Protein AF-A0A496AL96-F1 (afdb_monomer_lite)

Sequence (190 aa):
MLNISRWTPKGGSYRTIQRFFNSDIPWGTLFWIFFRSHLLDPESEYFFAADETVKSKSGKNTYGLSRFFSSLYGKTIPGVSFLGVSLVSVKKQRAYPMFIEQIVPDDTSSESTTSAPKQQVCDNTELKRPRGRPKGSKNRNKDDVVLTGILKQLQTIVMSILQQIQDLIPIRYLVLDGYFGHNNALQMTK

Radius 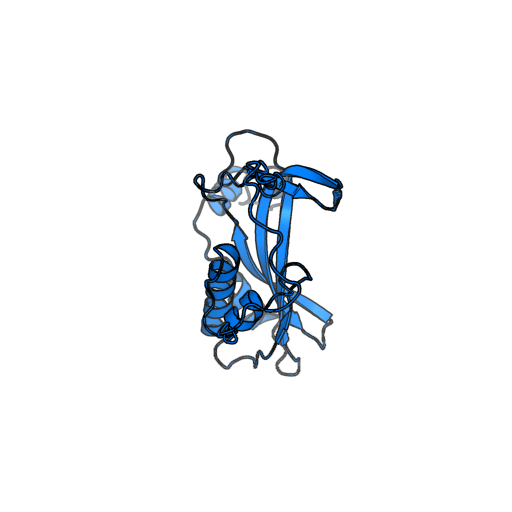of gyration: 22.37 Å; chains: 1; bounding box: 46×53×57 Å

Secondary structure (DSSP, 8-state):
-HHHHHHS-TT--HHHHHHHHTS---HHHHHHHHHHHHT--TTS-EEEEEEEEEEE--SS--TT-EEEEEGGGTEEEEEEEEEEEEEEETTTTEEEEEEEEEEPPPTT----SS-S------------PPSSSPTTPPPPPSS-----HHHHHHHHHHHHHHHHHGGGS-EEEEE--GGG-SHHHHHHT-

Structure (mmCIF, N/CA/C/O backbone):
data_AF-A0A496AL96-F1
#
_entry.id   AF-A0A496AL96-F1
#
loop_
_atom_site.group_PDB
_atom_site.id
_atom_site.type_symbol
_atom_site.label_atom_id
_atom_site.label_alt_id
_atom_site.label_comp_id
_atom_site.label_asym_id
_atom_site.label_entity_id
_atom_site.label_seq_id
_atom_site.pdbx_PDB_ins_code
_atom_site.Cartn_x
_atom_site.Cartn_y
_atom_site.Cartn_z
_atom_site.occupancy
_atom_site.B_iso_or_equiv
_atom_site.auth_seq_id
_atom_site.auth_comp_id
_atom_site.auth_asym_id
_atom_site.auth_atom_id
_atom_site.pdbx_PDB_model_num
ATOM 1 N N . MET A 1 1 ? -8.404 23.009 0.020 1.00 79.44 1 MET A N 1
ATOM 2 C CA . MET A 1 1 ? -9.060 22.556 1.273 1.00 79.44 1 MET A CA 1
ATOM 3 C C . MET A 1 1 ? -10.296 23.380 1.666 1.00 79.44 1 MET A C 1
ATOM 5 O O . MET A 1 1 ? -10.905 23.075 2.682 1.00 79.44 1 MET A O 1
ATOM 9 N N . LEU A 1 2 ? -10.728 24.364 0.856 1.00 85.62 2 LEU A N 1
ATOM 10 C CA . LEU A 1 2 ? -11.852 25.252 1.194 1.00 85.62 2 LEU A CA 1
ATOM 11 C C . LEU A 1 2 ? -13.185 24.511 1.297 1.00 85.62 2 LEU A C 1
ATOM 13 O O . LEU A 1 2 ? -13.993 24.815 2.168 1.00 85.62 2 LEU A O 1
ATOM 17 N N . ASN A 1 3 ? -13.380 23.498 0.451 1.00 88.50 3 ASN A N 1
ATOM 18 C CA . ASN A 1 3 ? -14.560 22.647 0.529 1.00 88.50 3 ASN A CA 1
ATOM 19 C C . ASN A 1 3 ? -14.642 21.949 1.888 1.00 88.50 3 ASN A C 1
ATOM 21 O O . ASN A 1 3 ? -15.678 22.049 2.523 1.00 88.50 3 ASN A O 1
ATOM 25 N N . ILE A 1 4 ? -13.549 21.353 2.381 1.00 91.31 4 ILE A N 1
ATOM 26 C CA . ILE A 1 4 ? -13.534 20.712 3.705 1.00 91.31 4 ILE A CA 1
ATOM 27 C C . ILE A 1 4 ? -13.923 21.737 4.776 1.00 91.31 4 ILE A C 1
ATOM 29 O O . ILE A 1 4 ? -14.880 21.506 5.497 1.00 91.31 4 ILE A O 1
ATOM 33 N N . SER A 1 5 ? -13.288 22.917 4.801 1.00 90.88 5 SER A N 1
ATOM 34 C CA . SER A 1 5 ? -13.577 23.937 5.824 1.00 90.88 5 SER A CA 1
ATOM 35 C C . SER A 1 5 ? -15.007 24.469 5.818 1.00 90.88 5 SER A C 1
ATOM 37 O O . SER A 1 5 ? -15.479 24.927 6.850 1.00 90.88 5 SER A O 1
ATOM 39 N N . ARG A 1 6 ? -15.699 24.436 4.672 1.00 92.69 6 ARG A N 1
ATOM 40 C CA . ARG A 1 6 ? -17.104 24.864 4.572 1.00 92.69 6 ARG A CA 1
ATOM 41 C C . ARG A 1 6 ? -18.061 23.884 5.247 1.00 92.69 6 ARG A C 1
ATOM 43 O O . ARG A 1 6 ? -19.112 24.307 5.709 1.00 92.69 6 ARG A O 1
ATOM 50 N N . TRP A 1 7 ? -17.696 22.606 5.289 1.00 92.88 7 TRP A N 1
ATOM 51 C CA . TRP A 1 7 ? -18.506 21.539 5.877 1.00 92.88 7 TRP A CA 1
ATOM 52 C C . TRP A 1 7 ? -18.106 21.206 7.318 1.00 92.88 7 TRP A C 1
ATOM 54 O O . TRP A 1 7 ? -18.726 20.346 7.939 1.00 92.88 7 TRP A O 1
ATOM 64 N N . THR A 1 8 ? -17.089 21.873 7.870 1.00 91.25 8 THR A N 1
ATOM 65 C CA . THR A 1 8 ? -16.641 21.631 9.243 1.00 91.25 8 THR A CA 1
ATOM 66 C C . THR A 1 8 ? -17.324 22.596 10.222 1.00 91.25 8 THR A C 1
ATOM 68 O O . THR A 1 8 ? -17.390 23.796 9.945 1.00 91.25 8 THR A O 1
ATOM 71 N N . PRO A 1 9 ? -17.797 22.124 11.392 1.00 90.19 9 PRO A N 1
ATOM 72 C CA . PRO A 1 9 ? -18.328 22.993 12.443 1.00 90.19 9 PRO A CA 1
ATOM 73 C C . PRO A 1 9 ? -17.248 23.909 13.054 1.00 90.19 9 PRO A C 1
ATOM 75 O O . PRO A 1 9 ? -16.073 23.894 12.665 1.00 90.19 9 PRO A O 1
ATOM 78 N N . LYS A 1 10 ? -17.650 24.732 14.035 1.00 91.31 10 LYS A N 1
ATOM 79 C CA . LYS A 1 10 ? -16.774 25.690 14.733 1.00 91.31 10 LYS A CA 1
ATOM 80 C C . LYS A 1 10 ? -15.448 25.031 15.147 1.00 91.31 10 LYS A C 1
ATOM 82 O O . LYS A 1 10 ? -15.440 24.010 15.821 1.00 91.31 10 LYS A O 1
ATOM 87 N N . GLY A 1 11 ? -14.332 25.640 14.736 1.00 87.69 11 GLY A N 1
ATOM 88 C CA . GLY A 1 11 ? -12.968 25.124 14.936 1.00 87.69 11 GLY A CA 1
ATOM 89 C C . GLY A 1 11 ? -12.292 24.639 13.646 1.00 87.69 11 GLY A C 1
ATOM 90 O O . GLY A 1 11 ? -11.072 24.743 13.513 1.00 87.69 11 GLY A O 1
ATOM 91 N N . GLY A 1 12 ? -13.067 24.228 12.640 1.00 91.69 12 GLY A N 1
ATOM 92 C CA . GLY A 1 12 ? -12.574 23.740 11.349 1.00 91.69 12 GLY A CA 1
ATOM 93 C C . GLY A 1 12 ? -12.286 24.814 10.301 1.00 91.69 12 GLY A C 1
ATOM 94 O O . GLY A 1 12 ? -12.679 24.667 9.146 1.00 91.69 12 GLY A O 1
ATOM 95 N N . SER A 1 13 ? -11.619 25.907 10.682 1.00 93.12 13 SER A N 1
ATOM 96 C CA . SER A 1 13 ? -11.268 26.962 9.723 1.00 93.12 13 SER A CA 1
ATOM 97 C C . SER A 1 13 ? -10.371 26.428 8.594 1.00 93.12 13 SER A C 1
ATOM 99 O O . SER A 1 13 ? -9.657 25.436 8.765 1.00 93.12 13 SER A O 1
ATOM 101 N N . TYR A 1 14 ? -10.333 27.130 7.456 1.00 94.12 14 TYR A N 1
ATOM 102 C CA . TYR A 1 14 ? -9.436 26.793 6.342 1.00 94.12 14 TYR A CA 1
ATOM 103 C C . TYR A 1 14 ? -7.982 26.606 6.796 1.00 94.12 14 TYR A C 1
ATOM 105 O O . TYR A 1 14 ? -7.328 25.627 6.436 1.00 94.12 14 TYR A O 1
ATOM 113 N N . ARG A 1 15 ? -7.492 27.519 7.644 1.00 93.38 15 ARG A N 1
ATOM 114 C CA . ARG A 1 15 ? -6.123 27.478 8.161 1.00 93.38 15 ARG A CA 1
ATOM 115 C C . ARG A 1 15 ? -5.911 26.342 9.162 1.00 93.38 15 ARG A C 1
ATOM 117 O O . ARG A 1 15 ? -4.820 25.782 9.185 1.00 93.38 15 ARG A O 1
ATOM 124 N N . THR A 1 16 ? -6.929 25.968 9.939 1.00 93.62 16 THR A N 1
ATOM 125 C CA . THR A 1 16 ? -6.866 24.792 10.824 1.00 93.62 16 THR A CA 1
ATOM 126 C C . THR A 1 16 ? -6.656 23.521 10.006 1.00 93.62 16 THR A C 1
ATOM 128 O O . THR A 1 16 ? -5.729 22.765 10.273 1.00 93.62 16 THR A O 1
ATOM 131 N N . ILE A 1 17 ? -7.467 23.322 8.965 1.00 92.88 17 ILE A N 1
ATOM 132 C CA . ILE A 1 17 ? -7.377 22.138 8.101 1.00 92.88 17 ILE A CA 1
ATOM 133 C C . ILE A 1 17 ? -6.046 22.109 7.350 1.00 92.88 17 ILE A C 1
ATOM 135 O O . ILE A 1 17 ? -5.414 21.063 7.261 1.00 92.88 17 ILE A O 1
ATOM 139 N N . GLN A 1 18 ? -5.581 23.259 6.859 1.00 92.25 18 GLN A N 1
ATOM 140 C CA . GLN A 1 18 ? -4.274 23.345 6.215 1.00 92.25 18 GLN A CA 1
ATOM 141 C C . GLN A 1 18 ? -3.134 22.966 7.169 1.00 92.25 18 GLN A C 1
ATOM 143 O O . GLN A 1 18 ? -2.230 22.247 6.766 1.00 92.25 18 GLN A O 1
ATOM 148 N N . ARG A 1 19 ? -3.174 23.416 8.431 1.00 92.94 19 ARG A N 1
ATOM 149 C CA . ARG A 1 19 ? -2.177 23.027 9.442 1.00 92.94 19 ARG A CA 1
ATOM 150 C C . ARG A 1 19 ? -2.222 21.533 9.739 1.00 92.94 19 ARG A C 1
ATOM 152 O O . ARG A 1 19 ? -1.168 20.923 9.805 1.00 92.94 19 ARG A O 1
ATOM 159 N N . PHE A 1 20 ? -3.420 20.961 9.860 1.00 91.44 20 PHE A N 1
ATOM 160 C CA . PHE A 1 20 ? -3.603 19.527 10.078 1.00 91.44 20 PHE A CA 1
ATOM 161 C C . PHE A 1 20 ? -2.963 18.693 8.959 1.00 91.44 20 PHE A C 1
ATOM 163 O O . PHE A 1 20 ? -2.170 17.802 9.228 1.00 91.44 20 PHE A O 1
ATOM 170 N N . PHE A 1 21 ? -3.219 19.020 7.692 1.00 88.94 21 PHE A N 1
ATOM 171 C CA . PHE A 1 21 ? -2.617 18.280 6.575 1.00 88.94 21 PHE A CA 1
ATOM 172 C C . PHE A 1 21 ? -1.140 18.609 6.314 1.00 88.94 21 PHE A C 1
ATOM 174 O O . PHE A 1 21 ? -0.497 17.894 5.556 1.00 88.94 21 PHE A O 1
ATOM 181 N N . ASN A 1 22 ? -0.611 19.672 6.923 1.00 90.50 22 ASN A N 1
ATOM 182 C CA . ASN A 1 22 ? 0.815 19.993 6.892 1.00 90.50 22 ASN A CA 1
ATOM 183 C C . ASN A 1 22 ? 1.595 19.369 8.060 1.00 90.50 22 ASN A C 1
ATOM 185 O O . ASN A 1 22 ? 2.811 19.527 8.102 1.00 90.50 22 ASN A O 1
ATOM 189 N N . SER A 1 23 ? 0.923 18.734 9.025 1.00 92.56 23 SER A N 1
ATOM 190 C CA . SER A 1 23 ? 1.597 17.987 10.088 1.00 92.56 23 SER A CA 1
ATOM 191 C C . SER A 1 23 ? 1.869 16.549 9.666 1.00 92.56 23 SER A C 1
ATOM 193 O O . SER A 1 23 ? 1.097 15.971 8.898 1.00 92.56 23 SER A O 1
ATOM 195 N N . ASP A 1 24 ? 2.928 15.966 10.220 1.00 91.06 24 ASP A N 1
ATOM 196 C CA . ASP A 1 24 ? 3.247 14.557 10.025 1.00 91.06 24 ASP A CA 1
ATOM 197 C C . ASP A 1 24 ? 2.217 13.695 10.757 1.00 91.06 24 ASP A C 1
ATOM 199 O O . ASP A 1 24 ? 2.171 13.636 11.987 1.00 91.06 24 ASP A O 1
ATOM 203 N N . ILE A 1 25 ? 1.351 13.045 9.982 1.00 90.38 25 ILE A N 1
ATOM 204 C CA . ILE A 1 25 ? 0.324 12.145 10.499 1.00 90.38 25 ILE A CA 1
ATOM 205 C C . ILE A 1 25 ? 0.763 10.710 10.193 1.00 90.38 25 ILE A C 1
ATOM 207 O O . ILE A 1 25 ? 0.927 10.370 9.018 1.00 90.38 25 ILE A O 1
ATOM 211 N N . PRO A 1 26 ? 0.913 9.837 11.208 1.00 90.62 26 PRO A N 1
ATOM 212 C CA . PRO A 1 26 ? 1.233 8.430 11.000 1.00 90.62 26 PRO A CA 1
ATOM 213 C C . PRO A 1 26 ? -0.016 7.682 10.508 1.00 90.62 26 PRO A C 1
ATOM 215 O O . PRO A 1 26 ? -0.674 6.963 11.263 1.00 90.62 26 PRO A O 1
ATOM 218 N N . TRP A 1 27 ? -0.376 7.887 9.238 1.00 89.56 27 TRP A N 1
ATOM 219 C CA . TRP A 1 27 ? -1.622 7.389 8.647 1.00 89.56 27 TRP A CA 1
ATOM 220 C C . TRP A 1 27 ? -1.791 5.876 8.792 1.00 89.56 27 TRP A C 1
ATOM 222 O O . TRP A 1 27 ? -2.881 5.439 9.148 1.00 89.56 27 TRP A O 1
ATOM 232 N N . GLY A 1 28 ? -0.725 5.089 8.609 1.00 89.69 28 GLY A N 1
ATOM 233 C CA . GLY A 1 28 ? -0.780 3.633 8.796 1.00 89.69 28 GLY A CA 1
ATOM 234 C C . GLY A 1 28 ? -1.150 3.225 10.227 1.00 89.69 28 GLY A C 1
ATOM 235 O O . GLY A 1 28 ? -2.004 2.364 10.445 1.00 89.69 28 GLY A O 1
ATOM 236 N N . THR A 1 29 ? -0.596 3.916 11.226 1.00 92.06 29 THR A N 1
ATOM 237 C CA . THR A 1 29 ? -0.959 3.728 12.639 1.00 92.06 29 THR A CA 1
ATOM 238 C C . THR A 1 29 ? -2.411 4.094 12.901 1.00 92.06 29 THR A C 1
ATOM 240 O O . THR A 1 29 ? -3.140 3.333 13.535 1.00 92.06 29 THR A O 1
ATOM 243 N N . LEU A 1 30 ? -2.850 5.238 12.377 1.00 93.81 30 LEU A N 1
ATOM 244 C CA . LEU A 1 30 ? -4.219 5.714 12.539 1.00 93.81 30 LEU A CA 1
ATOM 245 C C . LEU A 1 30 ? -5.233 4.746 11.913 1.00 93.81 30 LEU A C 1
ATOM 247 O O . LEU A 1 30 ? -6.206 4.377 12.573 1.00 93.81 30 LEU A O 1
ATOM 251 N N . PHE A 1 31 ? -4.997 4.301 10.674 1.00 94.50 31 PHE A N 1
ATOM 252 C CA . PHE A 1 31 ? -5.877 3.360 9.981 1.00 94.50 31 PHE A CA 1
ATOM 253 C C . PHE A 1 31 ? -5.978 2.027 10.713 1.00 94.50 31 PHE A C 1
ATOM 255 O O . PHE A 1 31 ? -7.085 1.528 10.917 1.00 94.50 31 PHE A O 1
ATOM 262 N N . TRP A 1 32 ? -4.854 1.488 11.186 1.00 94.19 32 TRP A N 1
ATOM 263 C CA . TRP A 1 32 ? -4.862 0.254 11.964 1.00 94.19 32 TRP A CA 1
ATOM 264 C C . TRP A 1 32 ? -5.610 0.382 13.284 1.00 94.19 32 TRP A C 1
ATOM 266 O O . TRP A 1 32 ? -6.431 -0.477 13.591 1.00 94.19 32 TRP A O 1
ATOM 276 N N . ILE A 1 33 ? -5.347 1.433 14.070 1.00 94.75 33 ILE A N 1
ATOM 277 C CA . ILE A 1 33 ? -6.018 1.625 15.362 1.00 94.75 33 ILE A CA 1
ATOM 278 C C . ILE A 1 33 ? -7.527 1.716 15.145 1.00 94.75 33 ILE A C 1
ATOM 280 O O . ILE A 1 33 ? -8.289 1.062 15.859 1.00 94.75 33 ILE A O 1
ATOM 284 N N . PHE A 1 34 ? -7.962 2.475 14.138 1.00 95.81 34 PHE A N 1
ATOM 285 C CA . PHE A 1 34 ? -9.374 2.575 13.789 1.00 95.81 34 PHE A CA 1
ATOM 286 C C . PHE A 1 34 ? -9.961 1.221 13.369 1.00 95.81 34 PHE A C 1
ATOM 288 O O . PHE A 1 34 ? -11.007 0.812 13.878 1.00 95.81 34 PHE A O 1
ATOM 295 N N . PHE A 1 35 ? -9.270 0.496 12.486 1.00 95.81 35 PHE A N 1
ATOM 296 C CA . PHE A 1 35 ? -9.699 -0.820 12.025 1.00 95.81 35 PHE A CA 1
ATOM 297 C C . PHE A 1 35 ? -9.815 -1.820 13.181 1.00 95.81 35 PHE A C 1
ATOM 299 O O . PHE A 1 35 ? -10.869 -2.426 13.370 1.00 95.81 35 PHE A O 1
ATOM 306 N N . ARG A 1 36 ? -8.768 -1.939 14.001 1.00 94.94 36 ARG A N 1
ATOM 307 C CA . ARG A 1 36 ? -8.725 -2.831 15.162 1.00 94.94 36 ARG A CA 1
ATOM 308 C C . ARG A 1 36 ? -9.837 -2.518 16.162 1.00 94.94 36 ARG A C 1
ATOM 310 O O . ARG A 1 36 ? -10.429 -3.441 16.707 1.00 94.94 36 ARG A O 1
ATOM 317 N N . SER A 1 37 ? -10.110 -1.237 16.405 1.00 95.62 37 SER A N 1
ATOM 318 C CA . SER A 1 37 ? -11.053 -0.813 17.447 1.00 95.62 37 SER A CA 1
ATOM 319 C C . SER A 1 37 ? -12.518 -0.947 17.029 1.00 95.62 37 SER A C 1
ATOM 321 O O . SER A 1 37 ? -13.379 -1.127 17.886 1.00 95.62 37 SER A O 1
ATOM 323 N N . HIS A 1 38 ? -12.821 -0.831 15.731 1.00 95.94 38 HIS A N 1
ATOM 324 C CA . HIS A 1 38 ? -14.207 -0.674 15.269 1.00 95.94 38 HIS A CA 1
ATOM 325 C C . HIS A 1 38 ? -14.637 -1.625 14.150 1.00 95.94 38 HIS A C 1
ATOM 327 O O . HIS A 1 38 ? -15.835 -1.783 13.921 1.00 95.94 38 HIS A O 1
ATOM 333 N N . LEU A 1 39 ? -13.701 -2.220 13.409 1.00 95.88 39 LEU A N 1
ATOM 334 C CA . LEU A 1 39 ? -14.005 -2.922 12.156 1.00 95.88 39 LEU A CA 1
ATOM 335 C C . LEU A 1 39 ? -13.577 -4.390 12.148 1.00 95.88 39 LEU A C 1
ATOM 337 O O . LEU A 1 39 ? -14.167 -5.174 11.390 1.00 95.88 39 LEU A O 1
ATOM 341 N N . LEU A 1 40 ? -12.599 -4.746 12.985 1.00 95.12 40 LEU A N 1
ATOM 342 C CA . LEU A 1 40 ? -12.113 -6.107 13.167 1.00 95.12 40 LEU A CA 1
ATOM 343 C C . LEU A 1 40 ? -13.262 -7.058 13.526 1.00 95.12 40 LEU A C 1
ATOM 345 O O . LEU A 1 40 ? -14.046 -6.806 14.437 1.00 95.12 40 LEU A O 1
ATOM 349 N N . ASP A 1 41 ? -13.356 -8.149 12.776 1.00 94.56 41 ASP A N 1
ATOM 350 C CA . ASP A 1 41 ? -14.266 -9.267 12.994 1.00 94.56 41 ASP A CA 1
ATOM 351 C C . ASP A 1 41 ? -13.410 -10.537 13.088 1.00 94.56 41 ASP A C 1
ATOM 353 O O . ASP A 1 41 ? -12.907 -10.979 12.055 1.00 94.56 41 ASP A O 1
ATOM 357 N N . PRO A 1 42 ? -13.212 -11.105 14.292 1.00 90.75 42 PRO A N 1
ATOM 358 C CA . PRO A 1 42 ? -12.375 -12.292 14.489 1.00 90.75 42 PRO A CA 1
ATOM 359 C C . PRO A 1 42 ? -12.818 -13.511 13.670 1.00 90.75 42 PRO A C 1
ATOM 361 O O . PRO A 1 42 ? -11.998 -14.359 13.343 1.00 90.75 42 PRO A O 1
ATOM 364 N N . GLU A 1 43 ? -14.099 -13.574 13.299 1.00 92.00 43 GLU A N 1
ATOM 365 C CA . GLU A 1 43 ? -14.678 -14.667 12.509 1.00 92.00 43 GLU A CA 1
ATOM 366 C C . GLU A 1 43 ? -14.489 -14.470 10.995 1.00 92.00 43 GLU A C 1
ATOM 368 O O . GLU A 1 43 ? -14.940 -15.286 10.192 1.00 92.00 43 GLU A O 1
ATOM 373 N N . SER A 1 44 ? -13.911 -13.344 10.568 1.00 94.19 44 SER A N 1
ATOM 374 C CA . SER A 1 44 ? -13.624 -13.090 9.160 1.00 94.19 44 SER A CA 1
ATOM 375 C C . SER A 1 44 ? -12.212 -13.531 8.812 1.00 94.19 44 SER A C 1
ATOM 377 O O . SER A 1 44 ? -11.245 -13.192 9.486 1.00 94.19 44 SER A O 1
ATOM 379 N N . GLU A 1 45 ? -12.079 -14.158 7.650 1.00 95.38 45 GLU A N 1
ATOM 380 C CA . GLU A 1 45 ? -10.787 -14.280 6.987 1.00 95.38 45 GLU A CA 1
ATOM 381 C C . GLU A 1 45 ? -10.394 -12.949 6.347 1.00 95.38 45 GLU A C 1
ATOM 383 O O . GLU A 1 45 ? -11.252 -12.199 5.850 1.00 95.38 45 GLU A O 1
ATOM 388 N N . TYR A 1 46 ? -9.092 -12.672 6.357 1.00 96.69 46 TYR A N 1
ATOM 389 C CA . TYR A 1 46 ? -8.523 -11.466 5.782 1.00 96.69 46 TYR A CA 1
ATOM 390 C C . TYR A 1 46 ? -7.327 -11.775 4.885 1.00 96.69 46 TYR A C 1
ATOM 392 O O . TYR A 1 46 ? -6.546 -12.693 5.134 1.00 96.69 46 TYR A O 1
ATOM 400 N N . PHE A 1 47 ? -7.165 -10.958 3.852 1.00 96.69 47 PHE A N 1
ATOM 401 C CA . PHE A 1 47 ? -6.002 -10.970 2.974 1.00 96.69 47 PHE A CA 1
ATOM 402 C C . PHE A 1 47 ? -5.605 -9.544 2.601 1.00 96.69 47 PHE A C 1
ATOM 404 O O . PHE A 1 47 ? -6.413 -8.619 2.715 1.00 96.69 47 PHE A O 1
ATOM 411 N N . PHE A 1 48 ? -4.366 -9.353 2.155 1.00 97.06 48 PHE A N 1
ATOM 412 C CA . PHE A 1 48 ? -3.945 -8.068 1.612 1.00 97.06 48 PHE A CA 1
ATOM 413 C C . PHE A 1 48 ? -4.261 -7.975 0.128 1.00 97.06 48 PHE A C 1
ATOM 415 O O . PHE A 1 48 ? -4.051 -8.925 -0.619 1.00 97.06 48 PHE A O 1
ATOM 422 N N . ALA A 1 49 ? -4.701 -6.801 -0.299 1.00 97.12 49 ALA A N 1
ATOM 423 C CA . ALA A 1 49 ? -4.751 -6.408 -1.694 1.00 97.12 49 ALA A CA 1
ATOM 424 C C . ALA A 1 49 ? -3.911 -5.144 -1.863 1.00 97.12 49 ALA A C 1
ATOM 426 O O . ALA A 1 49 ? -4.073 -4.199 -1.085 1.00 97.12 49 ALA A O 1
ATOM 427 N N . ALA A 1 50 ? -3.030 -5.123 -2.859 1.00 95.62 50 ALA A N 1
ATOM 428 C CA . ALA A 1 50 ? -2.286 -3.923 -3.207 1.00 95.62 50 ALA A CA 1
ATOM 429 C C . ALA A 1 50 ? -2.450 -3.577 -4.683 1.00 95.62 50 ALA A C 1
ATOM 431 O O . ALA A 1 50 ? -2.536 -4.465 -5.531 1.00 95.62 50 ALA A O 1
ATOM 432 N N . ASP A 1 51 ? -2.508 -2.278 -4.958 1.00 93.25 51 ASP A N 1
ATOM 433 C CA . ASP A 1 51 ? -2.682 -1.736 -6.301 1.00 93.25 51 ASP A CA 1
ATOM 434 C C . ASP A 1 51 ? -1.980 -0.379 -6.430 1.00 93.25 51 ASP A C 1
ATOM 436 O O . ASP A 1 51 ? -1.846 0.374 -5.454 1.00 93.25 51 ASP A O 1
ATOM 440 N N . GLU A 1 52 ? -1.542 -0.070 -7.646 1.00 91.25 52 GLU A N 1
ATOM 441 C CA . GLU A 1 52 ? -0.976 1.223 -8.009 1.00 91.25 52 GLU A CA 1
ATOM 442 C C . GLU A 1 52 ? -2.062 2.104 -8.633 1.00 91.25 52 GLU A C 1
ATOM 444 O O . GLU A 1 52 ? -2.747 1.729 -9.583 1.00 91.25 52 GLU A O 1
ATOM 449 N N . THR A 1 53 ? -2.192 3.337 -8.146 1.00 90.38 53 THR A N 1
ATOM 450 C CA . THR A 1 53 ? -3.137 4.300 -8.711 1.00 90.38 53 THR A CA 1
ATOM 451 C C . THR A 1 53 ? -2.465 5.608 -9.088 1.00 90.38 53 THR A C 1
ATOM 453 O O . THR A 1 53 ? -1.797 6.265 -8.292 1.00 90.38 53 THR A O 1
ATOM 456 N N . VAL A 1 54 ? -2.726 6.039 -10.320 1.00 91.12 54 VAL A N 1
ATOM 457 C CA . VAL A 1 54 ? -2.253 7.318 -10.846 1.00 91.12 54 VAL A CA 1
ATOM 458 C C . VAL A 1 54 ? -3.346 8.370 -10.704 1.00 91.12 54 VAL A C 1
ATOM 460 O O . VAL A 1 54 ? -4.488 8.181 -11.139 1.00 91.12 54 VAL A O 1
ATOM 463 N N . LYS A 1 55 ? -2.991 9.532 -10.151 1.00 91.19 55 LYS A N 1
ATOM 464 C CA . LYS A 1 55 ? -3.859 10.712 -10.128 1.00 91.19 55 LYS A CA 1
ATOM 465 C C . LYS A 1 55 ? -3.247 11.843 -10.933 1.00 91.19 55 LYS A C 1
ATOM 467 O O . LYS A 1 55 ? -2.142 12.307 -10.661 1.00 91.19 55 LYS A O 1
ATOM 472 N N . SER A 1 56 ? -4.016 12.320 -11.911 1.00 91.88 56 SER A N 1
ATOM 473 C CA . SER A 1 56 ? -3.658 13.498 -12.695 1.00 91.88 56 SER A CA 1
ATOM 474 C C . SER A 1 56 ? -3.466 14.700 -11.782 1.00 91.88 56 SER A C 1
ATOM 476 O O . SER A 1 56 ? -4.302 14.959 -10.907 1.00 91.88 56 SER A O 1
ATOM 478 N N . LYS A 1 57 ? -2.422 15.483 -12.033 1.00 89.06 57 LYS A N 1
ATOM 479 C CA . LYS A 1 57 ? -2.178 16.714 -11.293 1.00 89.06 57 LYS A CA 1
ATOM 480 C C . LYS A 1 57 ? -1.843 17.850 -12.246 1.00 89.06 57 LYS A C 1
ATOM 482 O O . LYS A 1 57 ? -1.053 17.697 -13.170 1.00 89.06 57 LYS A O 1
ATOM 487 N N . SER A 1 58 ? -2.461 19.000 -11.999 1.00 81.12 58 SER A N 1
ATOM 488 C CA . SER A 1 58 ? -2.143 20.261 -12.660 1.00 81.12 58 SER A CA 1
ATOM 489 C C . SER A 1 58 ? -1.128 21.056 -11.837 1.00 81.12 58 SER A C 1
ATOM 491 O O . SER A 1 58 ? -1.251 21.124 -10.612 1.00 81.12 58 SER A O 1
ATOM 493 N N . GLY A 1 59 ? -0.190 21.723 -12.508 1.00 80.00 59 GLY A N 1
ATOM 494 C CA . GLY A 1 59 ? 0.836 22.564 -11.885 1.00 80.00 59 GLY A CA 1
ATOM 495 C C . GLY A 1 59 ? 2.246 22.010 -12.082 1.00 80.00 59 GLY A C 1
ATOM 496 O O . GLY A 1 59 ? 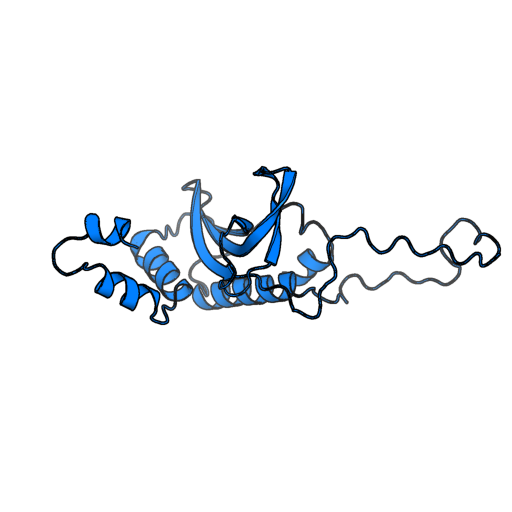2.422 20.985 -12.729 1.00 80.00 59 GLY A O 1
ATOM 497 N N . LYS A 1 60 ? 3.247 22.725 -11.559 1.00 76.75 60 LYS A N 1
ATOM 498 C CA . LYS A 1 60 ? 4.674 22.355 -11.665 1.00 76.75 60 LYS A CA 1
ATOM 499 C C . LYS A 1 60 ? 5.333 22.057 -10.314 1.00 76.75 60 LYS A C 1
ATOM 501 O O . LYS A 1 60 ? 6.359 21.400 -10.272 1.00 76.75 60 LYS A O 1
ATOM 506 N N . ASN A 1 61 ? 4.716 22.498 -9.216 1.00 82.62 61 ASN A N 1
ATOM 507 C CA . ASN A 1 61 ? 5.281 22.421 -7.868 1.00 82.62 61 ASN A CA 1
ATOM 508 C C . ASN A 1 61 ? 4.529 21.366 -7.050 1.00 82.62 61 ASN A C 1
ATOM 510 O O . ASN A 1 61 ? 3.779 21.686 -6.130 1.00 82.62 61 ASN A O 1
ATOM 514 N N . THR A 1 62 ? 4.628 20.102 -7.447 1.00 87.25 62 THR A N 1
ATOM 515 C CA . THR A 1 62 ? 4.111 18.975 -6.662 1.00 87.25 62 THR A CA 1
ATOM 516 C C . THR A 1 62 ? 5.230 17.957 -6.532 1.00 87.25 62 THR A C 1
ATOM 518 O O . THR A 1 62 ? 5.862 17.606 -7.522 1.00 87.25 62 THR A O 1
ATOM 521 N N . TYR A 1 63 ? 5.508 17.532 -5.303 1.00 87.56 63 TYR A N 1
ATOM 522 C CA . TYR A 1 63 ? 6.528 16.527 -5.041 1.00 87.56 63 TYR A CA 1
ATOM 523 C C . TYR A 1 63 ? 6.163 15.204 -5.728 1.00 87.56 63 TYR A C 1
ATOM 525 O O . TYR A 1 63 ? 4.988 14.833 -5.757 1.00 87.56 63 TYR A O 1
ATOM 533 N N . GLY A 1 64 ? 7.151 14.542 -6.335 1.00 87.56 64 GLY A N 1
ATOM 534 C CA . GLY A 1 64 ? 6.960 13.326 -7.131 1.00 87.56 64 GLY A CA 1
ATOM 535 C C . GLY A 1 64 ? 6.033 13.492 -8.343 1.00 87.56 64 GLY A C 1
ATOM 536 O O . GLY A 1 64 ? 5.482 12.507 -8.835 1.00 87.56 64 GLY A O 1
ATOM 537 N N . LEU A 1 65 ? 5.821 14.728 -8.814 1.00 90.06 65 LEU A N 1
ATOM 538 C CA . LEU A 1 65 ? 5.106 14.992 -10.058 1.00 90.06 65 LEU A CA 1
ATOM 539 C C . LEU A 1 65 ? 5.932 14.486 -11.237 1.00 90.06 65 LEU A C 1
ATOM 541 O O . LEU A 1 65 ? 7.027 14.977 -11.493 1.00 90.06 65 LEU A O 1
ATOM 545 N N . SER A 1 66 ? 5.366 13.554 -11.991 1.00 90.38 66 SER A N 1
ATOM 546 C CA . SER A 1 66 ? 5.992 13.011 -13.191 1.00 90.38 66 SER A CA 1
ATOM 547 C C . SER A 1 66 ? 4.929 12.638 -14.224 1.00 90.38 66 SER A C 1
ATOM 549 O O . SER A 1 66 ? 3.785 13.103 -14.170 1.00 90.38 66 SER A O 1
ATOM 551 N N . ARG A 1 67 ? 5.311 11.850 -15.224 1.00 89.31 67 ARG A N 1
ATOM 552 C CA . ARG A 1 67 ? 4.439 11.371 -16.289 1.00 89.31 67 ARG A CA 1
ATOM 553 C C . ARG A 1 67 ? 4.196 9.880 -16.117 1.00 89.31 67 ARG A C 1
ATOM 555 O O . ARG A 1 67 ? 5.097 9.080 -16.327 1.00 89.31 67 ARG A O 1
ATOM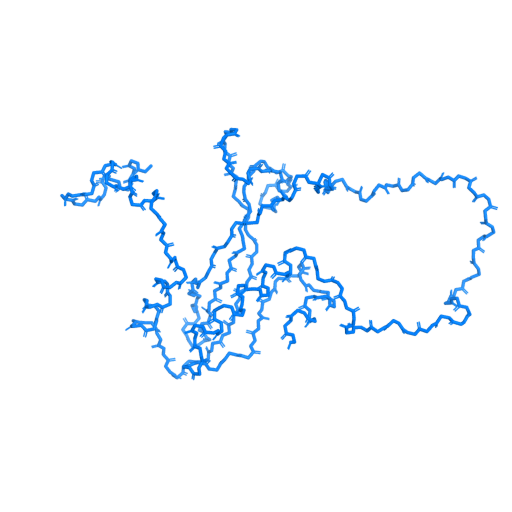 562 N N . PHE A 1 68 ? 2.953 9.526 -15.815 1.00 89.62 68 PHE A N 1
ATOM 563 C CA . PHE A 1 68 ? 2.531 8.147 -15.589 1.00 89.62 68 PHE A CA 1
ATOM 564 C C . PHE A 1 68 ? 1.472 7.744 -16.615 1.00 89.62 68 PHE A C 1
ATOM 566 O O . PHE A 1 68 ? 0.659 8.573 -17.041 1.00 89.62 68 PHE A O 1
ATOM 573 N N . PHE A 1 69 ? 1.483 6.483 -17.046 1.00 88.19 69 PHE A N 1
ATOM 574 C CA . PHE A 1 69 ? 0.438 5.959 -17.922 1.00 88.19 69 PHE A CA 1
ATOM 575 C C . PHE A 1 69 ? -0.883 5.863 -17.155 1.00 88.19 69 PHE A C 1
ATOM 577 O O . PHE A 1 69 ? -0.920 5.380 -16.030 1.00 88.19 69 PHE A O 1
ATOM 584 N N . SER A 1 70 ? -1.978 6.325 -17.756 1.00 88.25 70 SER A N 1
ATOM 585 C CA . SER A 1 70 ? -3.310 6.158 -17.184 1.00 88.25 70 SER A CA 1
ATOM 586 C C . SER A 1 70 ? -4.189 5.378 -18.145 1.00 88.25 70 SER A C 1
ATOM 588 O O . SER A 1 70 ? -4.489 5.855 -19.241 1.00 88.25 70 SER A O 1
ATOM 590 N N . SER A 1 71 ? -4.638 4.204 -17.703 1.00 86.00 71 SER A N 1
ATOM 591 C CA . SER A 1 71 ? -5.580 3.355 -18.439 1.00 86.00 71 SER A CA 1
ATOM 592 C C . SER A 1 71 ? -6.891 4.083 -18.743 1.00 86.00 71 SER A C 1
ATOM 594 O O . SER A 1 71 ? -7.400 3.974 -19.853 1.00 86.00 71 SER A O 1
ATOM 596 N N . LEU A 1 72 ? -7.373 4.914 -17.811 1.00 88.00 72 LEU A N 1
ATOM 597 C CA . LEU A 1 72 ? -8.574 5.739 -17.990 1.00 88.00 72 LEU A CA 1
ATOM 598 C C . LEU A 1 72 ? -8.467 6.712 -19.173 1.00 88.00 72 LEU A C 1
ATOM 600 O O . LEU A 1 72 ? -9.463 6.981 -19.835 1.00 88.00 72 LEU A O 1
ATOM 604 N N . TYR A 1 73 ? -7.271 7.247 -19.439 1.00 88.56 73 TYR A N 1
ATOM 605 C CA . TYR A 1 73 ? -7.033 8.182 -20.546 1.00 88.56 73 TYR A CA 1
ATOM 606 C C . TYR A 1 73 ? -6.381 7.524 -21.770 1.00 88.56 73 TYR A C 1
ATOM 608 O O . TYR A 1 73 ? -6.182 8.201 -22.780 1.00 88.56 73 TYR A O 1
ATOM 616 N N . GLY A 1 74 ? -5.984 6.252 -21.669 1.00 92.94 74 GLY A N 1
ATOM 617 C CA . GLY A 1 74 ? -5.231 5.529 -22.697 1.00 92.94 74 GLY A CA 1
ATOM 618 C C . GLY A 1 74 ? -3.881 6.160 -23.058 1.00 92.94 74 GLY A C 1
ATOM 619 O O . GLY A 1 74 ? -3.372 5.926 -24.151 1.00 92.94 74 GLY A O 1
ATOM 620 N N . LYS A 1 75 ? -3.313 7.015 -22.195 1.00 92.75 75 LYS A N 1
ATOM 621 C CA . LYS A 1 75 ? -2.071 7.752 -22.479 1.00 92.75 75 LYS A CA 1
ATOM 622 C C . LYS A 1 75 ? -1.333 8.169 -21.215 1.00 92.75 75 LYS A C 1
ATOM 624 O O . LYS A 1 75 ? -1.898 8.206 -20.123 1.00 92.75 75 LYS A O 1
ATOM 629 N N . THR A 1 76 ? -0.076 8.565 -21.390 1.00 92.81 76 THR A N 1
ATOM 630 C CA . THR A 1 76 ? 0.755 9.109 -20.315 1.00 92.81 76 THR A CA 1
ATOM 631 C C . THR A 1 76 ? 0.363 10.545 -19.971 1.00 92.81 76 THR A C 1
ATOM 633 O O . THR A 1 76 ? 0.509 11.466 -20.787 1.00 92.81 76 THR A O 1
ATOM 636 N N . ILE A 1 77 ? -0.088 10.748 -18.735 1.00 91.62 77 ILE A N 1
ATOM 637 C CA . ILE A 1 77 ? -0.558 12.029 -18.204 1.00 91.62 77 ILE A CA 1
ATOM 638 C C . ILE A 1 77 ? 0.400 12.569 -17.131 1.00 91.62 77 ILE A C 1
ATOM 640 O O . ILE A 1 77 ? 1.056 11.781 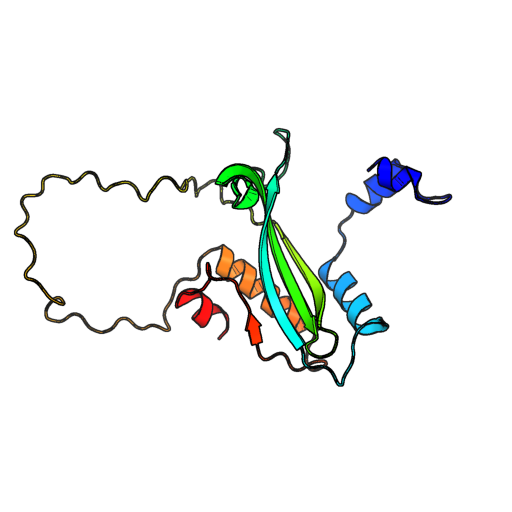-16.449 1.00 91.62 77 ILE A O 1
ATOM 644 N N . PRO A 1 78 ? 0.493 13.899 -16.954 1.00 92.62 78 PRO A N 1
ATOM 645 C CA . PRO A 1 78 ? 1.158 14.469 -15.790 1.00 92.62 78 PRO A CA 1
ATOM 646 C C . PRO A 1 78 ? 0.357 14.146 -14.522 1.00 92.62 78 PRO A C 1
ATOM 648 O O . PRO A 1 78 ? -0.855 14.383 -14.450 1.00 92.62 78 PRO A O 1
ATOM 651 N N . GLY A 1 79 ? 1.028 13.600 -13.516 1.00 92.88 79 GLY A N 1
ATOM 652 C CA . GLY A 1 79 ? 0.377 13.151 -12.298 1.00 92.88 79 GLY A CA 1
ATOM 653 C C . GLY A 1 79 ? 1.348 12.676 -11.234 1.00 92.88 79 GLY A C 1
ATOM 654 O O . GLY A 1 79 ? 2.558 12.851 -11.339 1.00 92.88 79 GLY A O 1
ATOM 655 N N . VAL A 1 80 ? 0.770 12.087 -10.202 1.00 92.75 80 VAL A N 1
ATOM 656 C CA . VAL A 1 80 ? 1.462 11.412 -9.105 1.00 92.75 80 VAL A CA 1
ATOM 657 C C . VAL A 1 80 ? 0.935 9.985 -9.028 1.00 92.75 80 VAL A C 1
ATOM 659 O O . VAL A 1 80 ? -0.249 9.760 -9.310 1.00 92.75 80 VAL A O 1
ATOM 662 N N . SER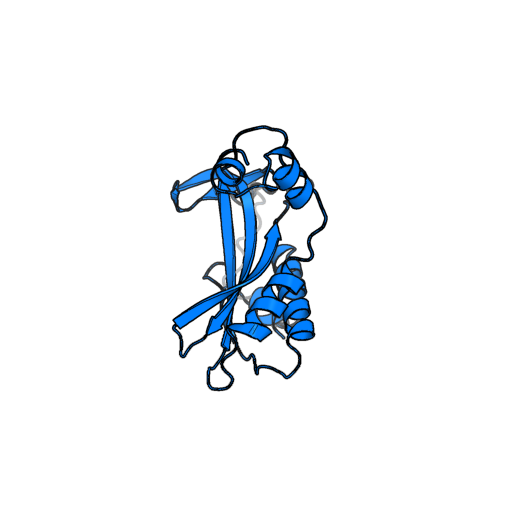 A 1 81 ? 1.803 9.041 -8.682 1.00 91.69 81 SER A N 1
ATOM 663 C CA . SER A 1 81 ? 1.427 7.643 -8.499 1.00 91.69 81 SER A CA 1
ATOM 664 C C . SER A 1 81 ? 1.491 7.257 -7.026 1.00 91.69 81 SER A C 1
ATOM 666 O O . SER A 1 81 ? 2.351 7.742 -6.290 1.00 91.69 81 SER A O 1
ATOM 668 N N . PHE A 1 82 ? 0.556 6.419 -6.594 1.00 92.31 82 PHE A N 1
ATOM 669 C CA . PHE A 1 82 ? 0.468 5.927 -5.228 1.00 92.31 82 PHE A CA 1
ATOM 670 C C . PHE A 1 82 ? 0.301 4.417 -5.215 1.00 92.31 82 PHE A C 1
ATOM 672 O O . PHE A 1 82 ? -0.569 3.886 -5.905 1.00 92.31 82 PHE A O 1
ATOM 679 N N . LEU A 1 83 ? 1.069 3.758 -4.356 1.00 92.44 83 LEU A N 1
ATOM 680 C CA . LEU A 1 83 ? 0.878 2.365 -3.995 1.00 92.44 83 LEU A CA 1
ATOM 681 C C . LEU A 1 83 ? -0.013 2.304 -2.754 1.00 92.44 83 LEU A C 1
ATOM 683 O O . LEU A 1 83 ? 0.334 2.842 -1.700 1.00 92.44 83 LEU A O 1
ATOM 687 N N . GLY A 1 84 ? -1.177 1.676 -2.882 1.00 93.88 84 GLY A N 1
ATOM 688 C CA . GLY A 1 84 ? -2.092 1.452 -1.767 1.00 93.88 84 GLY A CA 1
ATOM 689 C C . GLY A 1 84 ? -2.091 -0.013 -1.361 1.00 93.88 84 GLY A C 1
ATOM 690 O O . GLY A 1 84 ? -2.206 -0.879 -2.221 1.00 93.88 84 GLY A O 1
ATOM 691 N N . VAL A 1 85 ? -2.027 -0.289 -0.058 1.00 95.81 85 VAL A N 1
ATOM 692 C CA . VAL A 1 85 ? -2.233 -1.633 0.501 1.00 95.81 85 VAL A CA 1
ATOM 693 C C . VAL A 1 85 ? -3.454 -1.601 1.408 1.00 95.81 85 VAL A C 1
ATOM 695 O O . VAL A 1 85 ? -3.559 -0.780 2.325 1.00 95.81 85 VAL A O 1
ATOM 698 N N . SER A 1 86 ? -4.395 -2.498 1.142 1.00 96.88 86 SER A N 1
ATOM 699 C CA . SER A 1 86 ? -5.640 -2.638 1.890 1.00 96.88 86 SER A CA 1
ATOM 700 C C . SER A 1 86 ? -5.779 -4.042 2.456 1.00 96.88 86 SER A C 1
ATOM 702 O O . SER A 1 86 ? -5.401 -5.023 1.821 1.00 96.88 86 SER A O 1
ATOM 704 N N . LEU A 1 87 ? -6.373 -4.142 3.638 1.00 96.75 87 LEU A N 1
ATOM 705 C CA . LEU A 1 87 ? -6.829 -5.398 4.213 1.00 96.75 87 LEU A CA 1
ATOM 706 C C . LEU A 1 87 ? -8.260 -5.660 3.737 1.00 96.75 87 LEU A C 1
ATOM 708 O O . LEU A 1 87 ? -9.124 -4.794 3.866 1.00 96.75 87 LEU A O 1
ATOM 712 N N . VAL A 1 88 ? -8.535 -6.839 3.195 1.00 97.56 88 VAL A N 1
ATOM 713 C CA . VAL A 1 88 ? -9.850 -7.194 2.655 1.00 97.56 88 VAL A CA 1
ATOM 714 C C . VAL A 1 88 ? -10.479 -8.277 3.514 1.00 97.56 88 VAL A C 1
ATOM 716 O O . VAL A 1 88 ? -9.888 -9.331 3.714 1.00 97.56 88 VAL A O 1
ATOM 719 N N . SER A 1 89 ? -11.686 -8.015 4.018 1.00 96.94 89 SER A N 1
ATOM 720 C CA . SER A 1 89 ? -12.510 -9.011 4.709 1.00 96.94 89 SER A CA 1
ATOM 721 C C . SER A 1 89 ? -13.282 -9.837 3.689 1.00 96.94 89 SER A C 1
ATOM 723 O O . SER A 1 89 ? -14.085 -9.280 2.935 1.00 96.94 89 SER A O 1
ATOM 725 N N . VAL A 1 90 ? -13.100 -11.159 3.714 1.00 95.88 90 VAL A N 1
ATOM 726 C CA . VAL A 1 90 ? -13.859 -12.091 2.862 1.00 95.88 90 VAL A CA 1
ATOM 727 C C . VAL A 1 90 ? -15.341 -12.067 3.239 1.00 95.88 90 VAL A C 1
ATOM 729 O O . VAL A 1 90 ? -16.204 -11.901 2.381 1.00 95.88 90 VAL A O 1
ATOM 732 N N . LYS A 1 91 ? -15.639 -12.146 4.541 1.00 96.19 91 LYS A N 1
ATOM 733 C CA . LYS A 1 91 ? -17.009 -12.206 5.070 1.00 96.19 91 LYS A CA 1
ATOM 734 C C . LYS A 1 91 ? -17.805 -10.933 4.790 1.00 96.19 91 LYS A C 1
ATOM 736 O O . LYS A 1 91 ? -18.957 -11.005 4.376 1.00 96.19 91 LYS A O 1
ATOM 741 N N . LYS A 1 92 ? -17.203 -9.759 5.016 1.00 95.06 92 LYS A N 1
ATOM 742 C CA . LYS A 1 92 ? -17.869 -8.461 4.807 1.00 95.06 92 LYS A CA 1
ATOM 743 C C . LYS A 1 92 ? -17.754 -7.954 3.368 1.00 95.06 92 LYS A C 1
ATOM 745 O O . LYS A 1 92 ? -18.403 -6.959 3.058 1.00 95.06 92 LYS A O 1
ATOM 750 N N . GLN A 1 93 ? -16.927 -8.585 2.528 1.00 95.81 93 GLN A N 1
ATOM 751 C CA . GLN A 1 93 ? -16.621 -8.155 1.156 1.00 95.81 93 GLN A CA 1
ATOM 752 C C . GLN A 1 93 ? -16.206 -6.678 1.086 1.00 95.81 93 GLN A C 1
ATOM 754 O O . GLN A 1 93 ? -16.653 -5.909 0.234 1.00 95.81 93 GLN A O 1
ATOM 759 N N . ARG A 1 94 ? -15.381 -6.251 2.047 1.00 96.25 94 ARG A N 1
ATOM 760 C CA . ARG A 1 94 ? -14.964 -4.853 2.207 1.00 96.25 94 ARG A CA 1
ATOM 761 C C . ARG A 1 94 ? -13.457 -4.754 2.317 1.00 96.25 94 ARG A C 1
ATOM 763 O O . ARG A 1 94 ? -12.835 -5.537 3.033 1.00 96.25 94 ARG A O 1
ATOM 770 N N . ALA A 1 95 ? -12.910 -3.759 1.631 1.00 96.12 95 ALA A N 1
ATOM 771 C CA . ALA A 1 95 ? -11.517 -3.366 1.730 1.00 96.12 95 ALA A CA 1
ATOM 772 C C . ALA A 1 95 ? -11.357 -2.233 2.749 1.00 96.12 95 ALA A C 1
ATOM 774 O O . ALA A 1 95 ? -12.169 -1.307 2.808 1.00 96.12 95 ALA A O 1
ATOM 775 N N . TYR A 1 96 ? -10.287 -2.312 3.527 1.00 96.31 96 TYR A N 1
ATOM 776 C CA . TYR A 1 96 ? -9.905 -1.348 4.544 1.00 96.31 96 TYR A CA 1
ATOM 777 C C . TYR A 1 96 ? -8.491 -0.862 4.219 1.00 96.31 96 TYR A C 1
ATOM 779 O O . TYR A 1 96 ? -7.566 -1.674 4.255 1.00 96.31 96 TYR A O 1
ATOM 787 N N . PRO A 1 97 ? -8.295 0.417 3.860 1.00 94.94 97 PRO A N 1
ATOM 788 C CA . PRO A 1 97 ? -6.968 0.926 3.540 1.00 94.94 97 PRO A CA 1
ATOM 789 C C . PRO A 1 97 ? -6.087 0.874 4.788 1.00 94.94 97 PRO A C 1
ATOM 791 O O . PRO A 1 97 ? -6.480 1.373 5.839 1.00 94.94 97 PRO A O 1
ATOM 794 N N . MET A 1 98 ? -4.909 0.266 4.664 1.00 95.12 98 MET A N 1
ATOM 795 C CA . MET A 1 98 ? -3.950 0.120 5.764 1.00 95.12 98 MET A CA 1
ATOM 796 C C . MET A 1 98 ? -2.747 1.031 5.567 1.00 95.12 98 MET A C 1
ATOM 798 O O . MET A 1 98 ? -2.232 1.587 6.531 1.00 95.12 98 MET A O 1
ATOM 802 N N . PHE A 1 99 ? -2.318 1.216 4.319 1.00 93.50 99 PHE A N 1
ATOM 803 C CA . PHE A 1 99 ? -1.174 2.053 3.991 1.00 93.50 99 PHE A CA 1
ATOM 804 C C . PHE A 1 99 ? -1.307 2.638 2.588 1.00 93.50 99 PHE A C 1
ATOM 806 O O . PHE A 1 99 ? -1.887 2.013 1.698 1.00 93.50 99 PHE A O 1
ATOM 813 N N . ILE A 1 100 ? -0.774 3.843 2.399 1.00 91.38 100 ILE A N 1
ATOM 814 C CA . ILE A 1 100 ? -0.680 4.508 1.099 1.00 91.38 100 ILE A CA 1
ATOM 815 C C . ILE A 1 100 ? 0.676 5.203 1.051 1.00 91.38 100 ILE A C 1
ATOM 817 O O . ILE A 1 100 ? 0.971 6.021 1.921 1.00 91.38 100 ILE A O 1
ATOM 821 N N . GLU A 1 101 ? 1.464 4.912 0.023 1.00 89.81 101 GLU A N 1
ATOM 822 C CA . GLU A 1 101 ? 2.752 5.558 -0.221 1.00 89.81 101 GLU A CA 1
ATOM 823 C C . GLU A 1 101 ? 2.796 6.157 -1.621 1.00 89.81 101 GLU A C 1
ATOM 825 O O . GLU A 1 101 ? 2.237 5.597 -2.564 1.00 89.81 101 GLU A O 1
ATOM 830 N N . GLN A 1 102 ? 3.449 7.308 -1.770 1.00 90.56 102 GLN A N 1
ATOM 831 C CA . GLN A 1 102 ? 3.683 7.887 -3.086 1.00 90.56 102 GLN A CA 1
ATOM 832 C C . GLN A 1 102 ? 4.863 7.184 -3.756 1.00 90.56 102 GLN A C 1
ATOM 834 O O . GLN A 1 102 ? 5.964 7.168 -3.213 1.00 90.56 102 GLN A O 1
ATOM 839 N N . ILE A 1 103 ? 4.653 6.688 -4.972 1.00 89.00 103 ILE A N 1
ATOM 840 C CA . ILE A 1 103 ? 5.743 6.209 -5.817 1.00 89.00 103 ILE A CA 1
ATOM 841 C C . ILE A 1 103 ? 6.380 7.436 -6.469 1.00 89.00 103 ILE A C 1
ATOM 843 O O . ILE A 1 103 ? 5.778 8.106 -7.315 1.00 89.00 103 ILE A O 1
ATOM 847 N N . VAL A 1 104 ? 7.601 7.746 -6.045 1.00 86.50 104 VAL A N 1
ATOM 848 C CA . VAL A 1 104 ? 8.418 8.808 -6.632 1.00 86.50 104 VAL A CA 1
ATOM 849 C C . VAL A 1 104 ? 9.361 8.160 -7.644 1.00 86.50 104 VAL A C 1
ATOM 851 O O . VAL A 1 104 ? 10.115 7.267 -7.263 1.00 86.50 104 VAL A O 1
ATOM 854 N N . PRO A 1 105 ? 9.321 8.555 -8.926 1.00 76.50 105 PRO A N 1
ATOM 855 C CA . PRO A 1 105 ? 10.312 8.104 -9.890 1.00 76.50 105 PRO A CA 1
ATOM 856 C C . PRO A 1 105 ? 11.668 8.668 -9.484 1.00 76.50 105 PRO A C 1
ATOM 858 O O . PRO A 1 105 ? 11.776 9.868 -9.231 1.00 76.50 105 PRO A O 1
ATOM 861 N N . ASP A 1 106 ? 12.697 7.829 -9.439 1.00 68.00 106 ASP A N 1
ATOM 862 C CA . ASP A 1 106 ? 14.054 8.321 -9.243 1.00 68.00 106 ASP A CA 1
ATOM 863 C C . ASP A 1 106 ? 14.420 9.204 -10.445 1.00 68.00 106 ASP A C 1
ATOM 865 O O . ASP A 1 106 ? 14.229 8.790 -11.591 1.00 68.00 106 ASP A O 1
ATOM 869 N N . ASP A 1 107 ? 14.970 10.401 -10.223 1.00 50.94 107 ASP A N 1
ATOM 870 C CA . ASP A 1 107 ? 15.389 11.318 -11.304 1.00 50.94 107 ASP A CA 1
ATOM 871 C C . ASP A 1 107 ? 16.474 10.706 -12.222 1.00 50.94 107 ASP A C 1
ATOM 873 O O . ASP A 1 107 ? 16.730 11.185 -13.327 1.00 50.94 107 ASP A O 1
ATOM 877 N N . THR A 1 108 ? 17.094 9.602 -11.796 1.00 41.78 108 THR A N 1
ATOM 878 C CA . THR A 1 108 ? 18.024 8.784 -12.588 1.00 41.78 108 THR A CA 1
ATOM 879 C C . THR A 1 108 ? 17.314 7.813 -13.535 1.00 41.78 108 THR A C 1
ATOM 881 O O . THR A 1 108 ? 17.917 7.345 -14.499 1.00 41.78 108 THR A O 1
ATOM 884 N N . SER A 1 109 ? 16.023 7.558 -13.317 1.00 39.84 109 SER A N 1
ATOM 885 C CA . SER A 1 109 ? 15.150 6.711 -14.132 1.00 39.84 109 SER A CA 1
ATOM 886 C C . SER A 1 109 ? 14.314 7.542 -15.108 1.00 39.84 109 SER A C 1
ATOM 888 O O . SER A 1 109 ? 13.118 7.345 -15.298 1.00 39.84 109 SER A O 1
ATOM 890 N N . SER A 1 110 ? 14.990 8.404 -15.868 1.00 37.12 110 SER A N 1
ATOM 891 C CA . SER A 1 110 ? 14.505 8.794 -17.197 1.00 37.12 110 SER A CA 1
ATOM 892 C C . SER A 1 110 ? 14.518 7.619 -18.196 1.00 37.12 110 SER A C 1
ATOM 894 O O . SER A 1 110 ? 14.483 7.825 -19.406 1.00 37.12 110 SER A O 1
ATOM 896 N N . GLU A 1 111 ? 14.398 6.375 -17.725 1.00 36.47 111 GLU A N 1
ATOM 897 C CA . GLU A 1 111 ? 13.662 5.326 -18.429 1.00 36.47 111 GLU A CA 1
ATOM 898 C C . GLU A 1 111 ? 12.165 5.653 -18.358 1.00 36.47 111 GLU A C 1
ATOM 900 O O . GLU A 1 111 ? 11.322 4.953 -17.805 1.00 36.47 111 GLU A O 1
ATOM 905 N N . SER A 1 112 ? 11.822 6.774 -18.982 1.00 34.56 112 SER A N 1
ATOM 906 C CA . SER A 1 112 ? 10.841 6.738 -20.042 1.00 34.56 112 SER A CA 1
ATOM 907 C C . SER A 1 112 ? 10.462 5.293 -20.398 1.00 34.56 112 SER A C 1
ATOM 909 O O . SER A 1 112 ? 11.235 4.553 -20.998 1.00 34.56 112 SER A O 1
ATOM 911 N N . THR A 1 113 ? 9.202 4.939 -20.171 1.00 33.09 113 THR A N 1
ATOM 912 C CA . THR A 1 113 ? 8.474 4.049 -21.079 1.00 33.09 113 THR A CA 1
ATOM 913 C C . THR A 1 113 ? 8.388 4.680 -22.482 1.00 33.09 113 THR A C 1
ATOM 915 O O . THR A 1 113 ? 7.339 4.689 -23.118 1.00 33.09 113 THR A O 1
ATOM 918 N N . THR A 1 114 ? 9.478 5.245 -23.008 1.00 30.23 114 THR A N 1
ATOM 919 C CA . THR A 1 114 ? 9.862 4.895 -24.360 1.00 30.23 114 THR A CA 1
ATOM 920 C C . THR A 1 114 ? 10.093 3.404 -24.308 1.00 30.23 114 THR A C 1
ATOM 922 O O . THR A 1 114 ? 10.835 2.916 -23.461 1.00 30.23 114 THR A O 1
ATOM 925 N N . SER A 1 115 ? 9.401 2.685 -25.187 1.00 33.69 115 SER A N 1
ATOM 926 C CA . SER A 1 115 ? 9.940 1.488 -25.822 1.00 33.69 115 SER A CA 1
ATOM 927 C C . SER A 1 115 ? 11.410 1.306 -25.464 1.00 33.69 115 SER A C 1
ATOM 929 O O . SER A 1 115 ? 12.197 2.186 -25.846 1.00 33.69 115 SER A O 1
ATOM 931 N N . ALA A 1 116 ? 11.744 0.227 -24.735 1.00 27.19 116 ALA A N 1
ATOM 932 C CA . ALA A 1 116 ? 13.115 -0.264 -24.607 1.00 27.19 116 ALA A CA 1
ATOM 933 C C . ALA A 1 116 ? 13.851 0.152 -25.875 1.00 27.19 116 ALA A C 1
ATOM 935 O O . ALA A 1 116 ? 13.273 -0.125 -26.941 1.00 27.19 116 ALA A O 1
ATOM 936 N N . PRO A 1 117 ? 14.964 0.916 -25.794 1.00 30.20 117 PRO A N 1
ATOM 937 C CA . PRO A 1 117 ? 15.568 1.497 -26.980 1.00 30.20 117 PRO A CA 1
ATOM 938 C C . PRO A 1 117 ? 15.597 0.368 -27.983 1.00 30.20 117 PRO A C 1
ATOM 940 O O . PRO A 1 117 ? 16.114 -0.706 -27.658 1.00 30.20 117 PRO A O 1
ATOM 943 N N . LYS A 1 118 ? 14.901 0.541 -29.124 1.00 37.53 118 LYS A N 1
ATOM 944 C CA . LYS A 1 118 ? 15.111 -0.353 -30.255 1.00 37.53 118 LYS A CA 1
ATOM 945 C C . LYS A 1 118 ? 16.612 -0.331 -30.347 1.00 37.53 118 LYS A C 1
ATOM 947 O O . LYS A 1 118 ? 17.153 0.737 -30.639 1.00 37.53 118 LYS A O 1
ATOM 952 N N . GLN A 1 119 ? 17.254 -1.428 -29.936 1.00 34.72 119 GLN A N 1
ATOM 953 C CA . GLN A 1 119 ? 18.679 -1.569 -30.089 1.00 34.72 119 GLN A CA 1
ATOM 954 C C . GLN A 1 119 ? 18.861 -1.137 -31.526 1.00 34.72 119 GLN A C 1
ATOM 956 O O . GLN A 1 119 ? 18.202 -1.694 -32.414 1.00 34.72 119 GLN A O 1
ATOM 961 N N . GLN A 1 120 ? 19.603 -0.046 -31.733 1.00 36.00 120 GLN A N 1
ATOM 962 C CA . GLN A 1 120 ? 20.184 0.168 -33.035 1.00 36.00 120 GLN A CA 1
ATOM 963 C C . GLN A 1 120 ? 20.773 -1.195 -33.331 1.00 36.00 120 GLN A C 1
ATOM 965 O O . GLN A 1 120 ? 21.596 -1.699 -32.562 1.00 36.00 120 GLN A O 1
ATOM 970 N N . VAL A 1 121 ? 20.186 -1.860 -34.322 1.00 36.09 121 VAL A N 1
ATOM 971 C CA . VAL A 1 121 ? 20.776 -3.044 -34.895 1.00 36.09 121 VAL A CA 1
ATOM 972 C C . VAL A 1 121 ? 22.053 -2.470 -35.468 1.00 36.09 121 VAL A C 1
ATOM 974 O O . VAL A 1 121 ? 22.067 -1.910 -36.557 1.00 36.09 121 VAL A O 1
ATOM 977 N N . CYS A 1 122 ? 23.095 -2.449 -34.640 1.00 31.62 122 CYS A N 1
ATOM 978 C CA . CYS A 1 122 ? 24.445 -2.425 -35.120 1.00 31.62 122 CYS A CA 1
ATOM 979 C C . CYS A 1 122 ? 24.451 -3.618 -36.061 1.00 31.62 122 CYS A C 1
ATOM 981 O O . CYS A 1 122 ? 24.187 -4.740 -35.612 1.00 31.62 122 CYS A O 1
ATOM 983 N N . ASP A 1 123 ? 24.619 -3.352 -37.353 1.00 39.47 123 ASP A N 1
ATOM 984 C CA . ASP A 1 123 ? 24.887 -4.356 -38.373 1.00 39.47 123 ASP A CA 1
ATOM 985 C C . ASP A 1 123 ? 26.217 -5.036 -38.022 1.00 39.47 123 ASP A C 1
ATOM 987 O O . ASP A 1 123 ? 27.248 -4.854 -38.657 1.00 39.47 123 ASP A O 1
ATOM 991 N N . ASN A 1 124 ? 26.204 -5.822 -36.952 1.00 43.19 124 ASN A N 1
ATOM 992 C CA . ASN A 1 124 ? 27.155 -6.874 -36.737 1.00 43.19 124 ASN A CA 1
ATOM 993 C C . ASN A 1 124 ? 26.568 -8.047 -37.497 1.00 43.19 124 ASN A C 1
ATOM 995 O O . ASN A 1 124 ? 25.592 -8.673 -37.075 1.00 43.19 124 ASN A O 1
ATOM 999 N N . THR A 1 125 ? 27.176 -8.333 -38.641 1.00 44.34 125 THR A N 1
ATOM 1000 C CA . THR A 1 125 ? 27.059 -9.584 -39.387 1.00 44.34 125 THR A CA 1
ATOM 1001 C C . THR A 1 125 ? 27.591 -10.757 -38.550 1.00 44.34 125 THR A C 1
ATOM 1003 O O . THR A 1 125 ? 28.485 -11.489 -38.966 1.00 44.34 125 THR A O 1
ATOM 1006 N N . GLU A 1 126 ? 27.075 -10.934 -37.335 1.00 53.94 126 GLU A N 1
ATOM 1007 C CA . GLU A 1 126 ? 27.299 -12.111 -36.518 1.00 53.94 126 GLU A CA 1
ATOM 1008 C C . GLU A 1 126 ? 26.330 -13.193 -36.985 1.00 53.94 126 GLU A C 1
ATOM 1010 O O . GLU A 1 126 ? 25.107 -13.029 -36.987 1.00 53.94 126 GLU A O 1
ATOM 1015 N N . LEU A 1 127 ? 26.916 -14.306 -37.426 1.00 58.84 127 LEU A N 1
ATOM 1016 C CA . LEU A 1 127 ? 26.243 -15.532 -37.836 1.00 58.84 127 LEU A CA 1
ATOM 1017 C C . LEU A 1 127 ? 25.034 -15.809 -36.930 1.00 58.84 127 LEU A C 1
ATOM 1019 O O . LEU A 1 127 ? 25.181 -15.938 -35.712 1.00 58.84 127 LEU A O 1
ATOM 1023 N N . LYS A 1 128 ? 23.836 -15.903 -37.530 1.00 59.59 128 LYS A N 1
ATOM 1024 C CA . LYS A 1 128 ? 22.592 -16.240 -36.821 1.00 59.59 128 LYS A CA 1
ATOM 1025 C C . LYS A 1 128 ? 22.859 -17.427 -35.898 1.00 59.59 128 LYS A C 1
ATOM 1027 O O . LYS A 1 128 ? 23.176 -18.518 -36.372 1.00 59.59 128 LYS A O 1
ATOM 1032 N N . ARG A 1 129 ? 22.744 -17.201 -34.583 1.00 66.81 129 ARG A N 1
ATOM 1033 C CA . ARG A 1 129 ? 22.970 -18.243 -33.575 1.00 66.81 129 ARG A CA 1
ATOM 1034 C C . ARG A 1 129 ? 22.122 -19.474 -33.921 1.00 66.81 129 ARG A C 1
ATOM 1036 O O . ARG A 1 129 ? 20.956 -19.308 -34.298 1.00 66.81 129 ARG A O 1
ATOM 1043 N N . PRO A 1 130 ? 22.677 -20.695 -33.805 1.00 70.88 130 PRO A N 1
ATOM 1044 C CA . PRO A 1 130 ? 21.921 -21.907 -34.073 1.00 70.88 130 PRO A CA 1
ATOM 1045 C C . PRO A 1 130 ? 20.667 -21.935 -33.200 1.00 70.88 130 PRO A C 1
ATOM 1047 O O . PRO A 1 130 ? 20.690 -21.532 -32.034 1.00 70.88 130 PRO A O 1
ATOM 1050 N N . ARG A 1 131 ? 19.553 -22.381 -33.788 1.00 74.44 131 ARG A N 1
ATOM 1051 C CA . ARG A 1 131 ? 18.275 -22.484 -33.083 1.00 74.44 131 ARG A CA 1
ATOM 1052 C C . ARG A 1 131 ? 18.436 -23.406 -31.877 1.00 74.44 131 ARG A C 1
ATOM 1054 O O . ARG A 1 131 ? 18.883 -24.539 -32.021 1.00 74.44 131 ARG A O 1
ATOM 1061 N N . GLY A 1 132 ? 18.027 -22.924 -30.709 1.00 75.56 132 GLY A N 1
ATOM 1062 C CA . GLY A 1 132 ? 18.010 -23.705 -29.479 1.00 75.56 132 GLY A CA 1
ATOM 1063 C C . GLY A 1 132 ? 18.747 -23.038 -28.326 1.00 75.56 132 GLY A C 1
ATOM 1064 O O . GLY A 1 132 ? 19.348 -21.971 -28.441 1.00 75.56 132 GLY A O 1
ATOM 1065 N N . ARG A 1 133 ? 18.657 -23.686 -27.169 1.00 76.56 133 ARG A N 1
ATOM 1066 C CA . ARG A 1 133 ? 19.318 -23.262 -25.940 1.00 76.56 133 ARG A CA 1
ATOM 1067 C C . ARG A 1 133 ? 20.847 -23.376 -26.104 1.00 76.56 133 ARG A C 1
ATOM 1069 O O . ARG A 1 133 ? 21.309 -24.433 -26.532 1.00 76.56 133 ARG A O 1
ATOM 1076 N N . PRO A 1 134 ? 21.644 -22.354 -25.729 1.00 81.69 134 PRO A N 1
ATOM 1077 C CA . PRO A 1 134 ? 23.101 -22.423 -25.805 1.00 81.69 134 PRO A CA 1
ATOM 1078 C C . PRO A 1 134 ? 23.643 -23.641 -25.057 1.00 81.69 134 PRO A C 1
ATOM 1080 O O . PRO A 1 134 ? 23.267 -23.889 -23.901 1.00 81.69 134 PRO A O 1
ATOM 1083 N N . LYS A 1 135 ? 24.525 -24.394 -25.719 1.00 77.50 135 LYS A N 1
ATOM 1084 C CA . LYS A 1 135 ? 25.147 -25.597 -25.159 1.00 77.50 135 LYS A CA 1
ATOM 1085 C C . LYS A 1 135 ? 25.921 -25.215 -23.891 1.00 77.50 135 LYS A C 1
ATOM 1087 O O . LYS A 1 135 ? 26.753 -24.317 -23.925 1.00 77.50 135 LYS A O 1
ATOM 1092 N N . GLY A 1 136 ? 25.602 -25.862 -22.769 1.00 80.25 136 GLY A N 1
ATOM 1093 C CA . GLY A 1 136 ? 26.206 -25.577 -21.459 1.00 80.25 136 GLY A CA 1
ATOM 1094 C C . GLY A 1 136 ? 25.476 -24.535 -20.601 1.00 80.25 136 GLY A C 1
ATOM 1095 O O . GLY A 1 136 ? 25.863 -24.325 -19.453 1.00 80.25 136 GLY A O 1
ATOM 1096 N N . SER A 1 137 ? 24.397 -23.910 -21.090 1.00 78.69 137 SER A N 1
ATOM 1097 C CA . SER A 1 137 ? 23.597 -23.017 -20.241 1.00 78.69 137 SER A CA 1
ATOM 1098 C C . SER A 1 137 ? 22.840 -23.810 -19.168 1.00 78.69 137 SER A C 1
ATOM 1100 O O . SER A 1 137 ? 21.997 -24.655 -19.472 1.00 78.69 137 SER A O 1
ATOM 1102 N N . LYS A 1 138 ? 23.122 -23.524 -17.893 1.00 81.19 138 LYS A N 1
ATOM 1103 C CA . LYS A 1 138 ? 22.397 -24.085 -16.740 1.00 81.19 138 LYS A CA 1
ATOM 1104 C C . LYS A 1 138 ? 21.074 -23.350 -16.518 1.00 81.19 138 LYS A C 1
ATOM 1106 O O . LYS A 1 138 ? 20.845 -22.283 -17.092 1.00 81.19 138 LYS A O 1
ATOM 1111 N N . ASN A 1 139 ? 20.160 -23.943 -15.749 1.00 81.12 139 ASN A N 1
ATOM 1112 C CA . ASN A 1 139 ? 18.964 -23.221 -15.313 1.00 81.12 139 ASN A CA 1
ATOM 1113 C C . ASN A 1 139 ? 19.396 -22.084 -14.387 1.00 81.12 139 ASN A C 1
ATOM 1115 O O . ASN A 1 139 ? 20.243 -22.285 -13.519 1.00 81.12 139 ASN A O 1
ATOM 1119 N N . ARG A 1 140 ? 18.831 -20.893 -14.595 1.00 79.75 140 ARG A N 1
ATOM 1120 C CA . ARG A 1 140 ? 19.008 -19.789 -13.651 1.00 79.75 140 ARG A CA 1
ATOM 1121 C C . ARG A 1 140 ? 18.321 -20.158 -12.340 1.00 79.75 140 ARG A C 1
ATOM 1123 O O . ARG A 1 140 ? 17.248 -20.767 -12.375 1.00 79.75 140 ARG A O 1
ATOM 1130 N N . ASN A 1 141 ? 18.937 -19.791 -11.219 1.00 83.56 141 ASN A N 1
ATOM 1131 C CA . ASN A 1 141 ? 18.261 -19.862 -9.935 1.00 83.56 141 ASN A CA 1
ATOM 1132 C C . ASN A 1 141 ? 17.069 -18.893 -9.982 1.00 83.56 141 ASN A C 1
ATOM 1134 O O . ASN A 1 141 ? 17.237 -17.736 -10.354 1.00 83.56 141 ASN A O 1
ATOM 1138 N N . LYS A 1 142 ? 15.862 -19.391 -9.701 1.00 83.75 142 LYS A N 1
ATOM 1139 C CA . LYS A 1 142 ? 14.638 -18.578 -9.720 1.00 83.75 142 LYS A CA 1
ATOM 1140 C C . LYS A 1 142 ? 14.403 -17.852 -8.398 1.00 83.75 142 LYS A C 1
ATOM 1142 O O . LYS A 1 142 ? 13.546 -16.976 -8.364 1.00 83.75 142 LYS A O 1
ATOM 1147 N N . ASP A 1 143 ? 15.138 -18.213 -7.352 1.00 84.62 143 ASP A N 1
ATOM 1148 C CA . ASP A 1 143 ? 15.038 -17.592 -6.032 1.00 84.62 143 ASP A CA 1
ATOM 1149 C C . ASP A 1 143 ? 16.012 -16.419 -5.872 1.00 84.62 143 ASP A C 1
ATOM 1151 O O . ASP A 1 143 ? 15.731 -15.482 -5.134 1.00 84.62 143 ASP A O 1
ATOM 1155 N N . ASP A 1 144 ? 17.121 -16.427 -6.615 1.00 85.69 144 ASP A N 1
ATOM 1156 C CA . ASP A 1 144 ? 18.079 -15.321 -6.641 1.00 85.69 144 ASP A CA 1
ATOM 1157 C C . ASP A 1 144 ? 17.616 -14.245 -7.629 1.00 85.69 144 ASP A C 1
ATOM 1159 O O . ASP A 1 144 ? 17.795 -14.356 -8.849 1.00 85.69 144 ASP A O 1
ATOM 1163 N N . VAL A 1 145 ? 16.924 -13.238 -7.098 1.00 87.69 145 VAL A N 1
ATOM 1164 C CA . VAL A 1 145 ? 16.251 -12.208 -7.883 1.00 87.69 145 VAL A CA 1
ATOM 1165 C C . VAL A 1 145 ? 16.504 -10.824 -7.305 1.00 87.69 145 VAL A C 1
ATOM 1167 O O . VAL A 1 145 ? 16.309 -10.571 -6.120 1.00 87.69 145 VAL A O 1
ATOM 1170 N N . VAL A 1 146 ? 16.847 -9.883 -8.183 1.00 89.31 146 VAL A N 1
ATOM 1171 C CA .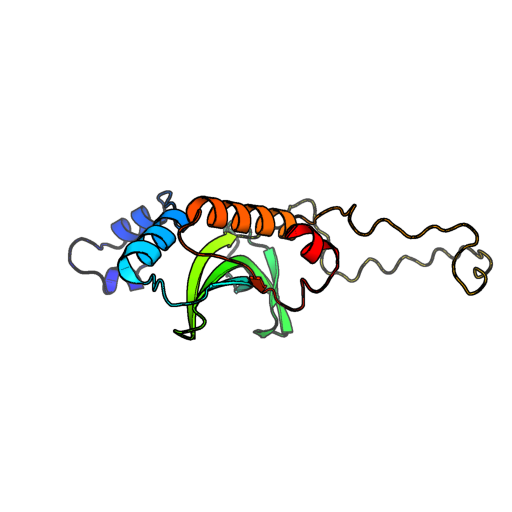 VAL A 1 146 ? 16.938 -8.466 -7.831 1.00 89.31 146 VAL A CA 1
ATOM 1172 C C . VAL A 1 146 ? 15.542 -7.839 -7.881 1.00 89.31 146 VAL A C 1
ATOM 1174 O O . VAL A 1 146 ? 14.925 -7.749 -8.945 1.00 89.31 146 VAL A O 1
ATOM 1177 N N . LEU A 1 147 ? 15.042 -7.403 -6.722 1.00 89.19 147 LEU A N 1
ATOM 1178 C CA . LEU A 1 147 ? 13.776 -6.675 -6.616 1.00 89.19 147 LEU A CA 1
ATOM 1179 C C . LEU A 1 147 ? 13.913 -5.255 -7.186 1.00 89.19 147 LEU A C 1
ATOM 1181 O O . LEU A 1 147 ? 14.874 -4.541 -6.886 1.00 89.19 147 LEU A O 1
ATOM 1185 N N . THR A 1 148 ? 12.929 -4.841 -7.985 1.00 89.25 148 THR A N 1
ATOM 1186 C CA . THR A 1 148 ? 12.795 -3.459 -8.469 1.00 89.25 148 THR A CA 1
ATOM 1187 C C . THR A 1 148 ? 12.412 -2.517 -7.323 1.00 89.25 148 THR A C 1
ATOM 1189 O O . THR A 1 148 ? 11.980 -2.970 -6.262 1.00 89.25 148 THR A O 1
ATOM 1192 N N . GLY A 1 149 ? 12.551 -1.200 -7.521 1.00 87.75 149 GLY A N 1
ATOM 1193 C CA . GLY A 1 149 ? 12.213 -0.198 -6.497 1.00 87.75 149 GLY A CA 1
ATOM 1194 C C . GLY A 1 149 ? 10.784 -0.342 -5.960 1.00 87.75 149 GLY A C 1
ATOM 1195 O O . GLY A 1 149 ? 10.592 -0.413 -4.750 1.00 87.75 149 GLY A O 1
ATOM 1196 N N . ILE A 1 150 ? 9.808 -0.516 -6.858 1.00 89.12 150 ILE A N 1
ATOM 1197 C CA . ILE A 1 150 ? 8.393 -0.718 -6.502 1.00 89.12 150 ILE A CA 1
ATOM 1198 C C . ILE A 1 150 ? 8.201 -1.990 -5.665 1.00 89.12 150 ILE A C 1
ATOM 1200 O O . ILE A 1 150 ? 7.497 -1.961 -4.661 1.00 89.12 150 ILE A O 1
ATOM 1204 N N . LEU A 1 151 ? 8.849 -3.104 -6.029 1.00 92.06 151 LEU A N 1
ATOM 1205 C CA . LEU A 1 151 ? 8.746 -4.348 -5.258 1.00 92.06 151 LEU A CA 1
ATOM 1206 C C . LEU A 1 151 ? 9.371 -4.208 -3.866 1.00 92.06 151 LEU A C 1
ATOM 1208 O O . LEU A 1 151 ? 8.821 -4.722 -2.901 1.00 92.06 151 LEU A O 1
ATOM 1212 N N . LYS A 1 152 ? 10.493 -3.490 -3.735 1.00 92.25 152 LYS A N 1
ATOM 1213 C CA . LYS A 1 152 ? 11.105 -3.211 -2.424 1.00 92.25 152 LYS A CA 1
ATOM 1214 C C . LYS A 1 152 ? 10.212 -2.330 -1.549 1.00 92.25 152 LYS A C 1
ATOM 1216 O O . LYS A 1 152 ? 10.086 -2.596 -0.354 1.00 92.25 152 LYS A O 1
ATOM 1221 N N . GLN A 1 153 ? 9.586 -1.308 -2.133 1.00 91.25 153 GLN A N 1
ATOM 1222 C CA . GLN A 1 153 ? 8.602 -0.472 -1.439 1.00 91.25 153 GLN A CA 1
ATOM 1223 C C . GLN A 1 153 ? 7.413 -1.315 -0.976 1.00 91.25 153 GLN A C 1
ATOM 1225 O O . GLN A 1 153 ? 7.116 -1.347 0.214 1.00 91.25 153 GLN A O 1
ATOM 1230 N N . LEU A 1 154 ? 6.799 -2.082 -1.882 1.00 93.75 154 LEU A N 1
ATOM 1231 C CA . LEU A 1 154 ? 5.682 -2.965 -1.553 1.00 93.75 154 LEU A CA 1
ATOM 1232 C C . LEU A 1 154 ? 6.047 -3.966 -0.447 1.00 93.75 154 LEU A C 1
ATOM 1234 O O . LEU A 1 154 ? 5.281 -4.126 0.501 1.00 93.75 154 LEU A O 1
ATOM 1238 N N . GLN A 1 155 ? 7.226 -4.589 -0.526 1.00 94.44 155 GLN A N 1
ATOM 1239 C CA . GLN A 1 155 ? 7.727 -5.497 0.507 1.00 94.44 155 GLN A CA 1
ATOM 1240 C C . GLN A 1 155 ? 7.830 -4.799 1.865 1.00 94.44 155 GLN A C 1
ATOM 1242 O O . GLN A 1 155 ? 7.351 -5.324 2.867 1.00 94.44 155 GLN A O 1
ATOM 1247 N N . THR A 1 156 ? 8.415 -3.600 1.894 1.00 93.19 156 THR A N 1
ATOM 1248 C CA . THR A 1 156 ? 8.587 -2.806 3.119 1.00 93.19 156 THR A CA 1
ATOM 1249 C C . THR A 1 156 ? 7.236 -2.452 3.736 1.00 93.19 156 THR A C 1
ATOM 1251 O O . THR A 1 156 ? 7.036 -2.641 4.936 1.00 93.19 156 THR A O 1
ATOM 1254 N N . ILE A 1 157 ? 6.281 -2.009 2.913 1.00 93.00 157 ILE A N 1
ATOM 1255 C CA . ILE A 1 157 ? 4.924 -1.684 3.354 1.00 93.00 157 ILE A CA 1
ATOM 1256 C C . ILE A 1 157 ? 4.248 -2.926 3.936 1.00 93.00 157 ILE A C 1
ATOM 1258 O O . ILE A 1 157 ? 3.791 -2.888 5.077 1.00 93.00 157 ILE A O 1
ATOM 1262 N N . VAL A 1 158 ? 4.216 -4.040 3.200 1.00 94.25 158 VAL A N 1
ATOM 1263 C CA . VAL A 1 158 ? 3.563 -5.278 3.655 1.00 94.25 158 VAL A CA 1
ATOM 1264 C C . VAL A 1 158 ? 4.182 -5.776 4.962 1.00 94.25 158 VAL A C 1
ATOM 1266 O O . VAL A 1 158 ? 3.444 -6.080 5.896 1.00 94.25 158 VAL A O 1
ATOM 1269 N N . MET A 1 159 ? 5.514 -5.785 5.073 1.00 93.69 159 MET A N 1
ATOM 1270 C CA . MET A 1 159 ? 6.209 -6.186 6.301 1.00 93.69 159 MET A CA 1
ATOM 1271 C C . MET A 1 159 ? 5.891 -5.256 7.477 1.00 93.69 159 MET A C 1
ATOM 1273 O O . MET A 1 159 ? 5.646 -5.739 8.581 1.00 93.69 159 MET A O 1
ATOM 1277 N N . SER A 1 160 ? 5.824 -3.939 7.252 1.00 92.69 160 SER A N 1
ATOM 1278 C CA . SER A 1 160 ? 5.461 -2.983 8.306 1.00 92.69 160 SER A CA 1
ATOM 1279 C C . SER A 1 160 ? 4.030 -3.195 8.814 1.00 92.69 160 SER A C 1
ATOM 1281 O O . SER A 1 160 ? 3.795 -3.185 10.022 1.00 92.69 160 SER A O 1
ATOM 1283 N N . ILE A 1 161 ? 3.081 -3.477 7.911 1.00 93.25 161 ILE A N 1
ATOM 1284 C CA . ILE A 1 161 ? 1.694 -3.768 8.287 1.00 93.25 161 ILE A CA 1
ATOM 1285 C C . ILE A 1 161 ? 1.623 -5.108 9.027 1.00 93.25 161 ILE A C 1
ATOM 1287 O O . ILE A 1 161 ? 0.963 -5.187 10.058 1.00 93.25 161 ILE A O 1
ATOM 1291 N N . LEU A 1 162 ? 2.314 -6.152 8.557 1.00 93.31 162 LEU A N 1
ATOM 1292 C CA . LEU A 1 162 ? 2.367 -7.447 9.248 1.00 93.31 162 LEU A CA 1
ATOM 1293 C C . LEU A 1 162 ? 2.920 -7.306 10.668 1.00 93.31 162 LEU A C 1
ATOM 1295 O O . LEU A 1 162 ? 2.323 -7.821 11.609 1.00 93.31 162 LEU A O 1
ATOM 1299 N N . GLN A 1 163 ? 4.003 -6.546 10.846 1.00 91.81 163 GLN A N 1
ATOM 1300 C CA . GLN A 1 163 ? 4.572 -6.267 12.165 1.00 91.81 163 GLN A CA 1
ATOM 1301 C C . GLN A 1 163 ? 3.584 -5.530 13.081 1.00 91.81 163 GLN A C 1
ATOM 1303 O O . GLN A 1 163 ? 3.592 -5.724 14.296 1.00 91.81 163 GLN A O 1
ATOM 1308 N N . GLN A 1 164 ? 2.735 -4.681 12.508 1.00 90.50 164 GLN A N 1
ATOM 1309 C CA . GLN A 1 164 ? 1.737 -3.910 13.237 1.00 90.50 164 GLN A CA 1
ATOM 1310 C C . GLN A 1 164 ? 0.484 -4.729 13.597 1.00 90.50 164 GLN A C 1
ATOM 1312 O O . GLN A 1 164 ? -0.117 -4.498 14.651 1.00 90.50 164 GLN A O 1
ATOM 1317 N N . ILE A 1 165 ? 0.101 -5.681 12.741 1.00 90.94 165 ILE A N 1
ATOM 1318 C CA . ILE A 1 165 ? -1.001 -6.626 12.972 1.00 90.94 165 ILE A CA 1
ATOM 1319 C C . ILE A 1 165 ? -0.586 -7.721 13.960 1.00 90.94 165 ILE A C 1
ATOM 1321 O O . ILE A 1 165 ? -1.399 -8.115 14.797 1.00 90.94 165 ILE A O 1
ATOM 1325 N N . GLN A 1 166 ? 0.676 -8.161 13.909 1.00 87.06 166 GLN A N 1
ATOM 1326 C CA . GLN A 1 166 ? 1.198 -9.280 14.699 1.00 87.06 166 GLN A CA 1
ATOM 1327 C C . GLN A 1 166 ? 0.315 -10.526 14.515 1.00 87.06 166 GLN A C 1
ATOM 1329 O O . GLN A 1 166 ? -0.124 -10.820 13.404 1.00 87.06 166 GLN A O 1
ATOM 1334 N N . ASP A 1 167 ? 0.002 -11.224 15.605 1.00 86.06 167 ASP A N 1
ATOM 1335 C CA . ASP A 1 167 ? -0.789 -12.455 15.597 1.00 86.06 167 ASP A CA 1
ATOM 1336 C C . ASP A 1 167 ? -2.296 -12.209 15.793 1.00 86.06 167 ASP A C 1
ATOM 1338 O O . ASP A 1 167 ? -3.058 -13.148 16.020 1.00 86.06 167 ASP A O 1
ATOM 1342 N N . LEU A 1 168 ? -2.761 -10.952 15.718 1.00 89.25 168 LEU A N 1
ATOM 1343 C CA . LEU A 1 168 ? -4.186 -10.631 15.894 1.00 89.25 168 LEU A CA 1
ATOM 1344 C C . LEU A 1 168 ? -5.058 -11.203 14.774 1.00 89.25 168 LEU A C 1
ATOM 1346 O O . LEU A 1 168 ? -6.235 -11.478 14.999 1.00 89.25 168 LEU A O 1
ATOM 1350 N N . ILE A 1 169 ? -4.507 -11.322 13.563 1.00 90.88 169 ILE A N 1
ATOM 1351 C CA . ILE A 1 169 ? -5.226 -11.794 12.381 1.00 90.88 169 ILE A CA 1
ATOM 1352 C C . ILE A 1 169 ? -4.279 -12.653 11.543 1.00 90.88 169 ILE A C 1
ATOM 1354 O O . ILE A 1 169 ? -3.221 -12.163 11.144 1.00 90.88 169 ILE A O 1
ATOM 1358 N N . PRO A 1 170 ? -4.648 -13.898 11.202 1.00 90.81 170 PRO A N 1
ATOM 1359 C CA . PRO A 1 170 ? -3.849 -14.705 10.294 1.00 90.81 170 PRO A CA 1
ATOM 1360 C C . PRO A 1 170 ? -3.987 -14.174 8.863 1.00 90.81 170 PRO A C 1
ATOM 1362 O O . PRO A 1 170 ? -5.056 -14.263 8.260 1.00 90.81 170 PRO A O 1
ATOM 1365 N N . ILE A 1 171 ? -2.896 -13.661 8.295 1.00 93.19 171 ILE A N 1
ATOM 1366 C CA . ILE A 1 171 ? -2.852 -13.198 6.902 1.00 93.19 171 ILE A CA 1
ATOM 1367 C C . ILE A 1 171 ? -2.024 -14.175 6.078 1.00 93.19 171 ILE A C 1
ATOM 1369 O O . ILE A 1 171 ? -0.843 -14.380 6.340 1.00 93.19 171 ILE A O 1
ATOM 1373 N N . ARG A 1 172 ? -2.660 -14.791 5.076 1.00 92.25 172 ARG A N 1
ATOM 1374 C CA . ARG A 1 172 ? -2.043 -15.843 4.244 1.00 92.25 172 ARG A CA 1
ATOM 1375 C C . ARG A 1 172 ? -1.815 -15.441 2.796 1.00 92.25 172 ARG A C 1
ATOM 1377 O O . ARG A 1 172 ? -1.001 -16.056 2.117 1.00 92.25 172 ARG A O 1
ATOM 1384 N N . TYR A 1 173 ? -2.554 -14.447 2.317 1.00 95.19 173 TYR A N 1
ATOM 1385 C CA . TYR A 1 173 ? -2.578 -14.092 0.906 1.00 95.19 173 TYR A CA 1
ATOM 1386 C C . TYR A 1 173 ? -2.294 -12.604 0.723 1.00 95.19 173 TYR A C 1
ATOM 1388 O O . TYR A 1 173 ? -2.841 -11.759 1.437 1.00 95.19 173 TYR A O 1
ATOM 1396 N N . LEU A 1 174 ? -1.458 -12.309 -0.270 1.00 95.94 174 LEU A N 1
ATOM 1397 C CA . LEU A 1 174 ? -1.290 -10.992 -0.864 1.00 95.94 174 LEU A CA 1
ATOM 1398 C C . LEU A 1 174 ? -1.752 -11.091 -2.318 1.00 95.94 174 LEU A C 1
ATOM 1400 O O . LEU A 1 174 ? -1.203 -11.866 -3.099 1.00 95.94 174 LEU A O 1
ATOM 1404 N N . VAL A 1 175 ? -2.780 -10.326 -2.661 1.00 96.25 175 VAL A N 1
ATOM 1405 C CA . VAL A 1 175 ? -3.347 -10.245 -4.004 1.00 96.25 175 VAL A CA 1
ATOM 1406 C C . VAL A 1 175 ? -2.842 -8.972 -4.664 1.00 96.25 175 VAL A C 1
ATOM 1408 O O . VAL A 1 175 ? -2.944 -7.884 -4.097 1.00 96.25 175 VAL A O 1
ATOM 1411 N N . LEU A 1 176 ? -2.301 -9.130 -5.864 1.00 94.94 176 LEU A N 1
ATOM 1412 C CA . LEU A 1 176 ? -1.750 -8.067 -6.694 1.00 94.94 176 LEU A CA 1
ATOM 1413 C C . LEU A 1 176 ? -2.380 -8.153 -8.087 1.00 94.94 176 LEU A C 1
ATOM 1415 O O . LEU A 1 176 ? -2.914 -9.200 -8.467 1.00 94.94 176 LEU A O 1
ATOM 1419 N N . ASP A 1 177 ? -2.331 -7.062 -8.842 1.00 91.44 177 ASP A N 1
ATOM 1420 C CA . ASP A 1 177 ? -2.821 -7.033 -10.216 1.00 91.44 177 ASP A CA 1
ATOM 1421 C C . ASP A 1 177 ? -1.869 -7.764 -11.192 1.00 91.44 177 ASP A C 1
ATOM 1423 O O . ASP A 1 177 ? -0.829 -8.322 -10.825 1.00 91.44 177 ASP A O 1
ATOM 1427 N N . GLY A 1 178 ? -2.243 -7.785 -12.475 1.00 90.81 178 GLY A N 1
ATOM 1428 C CA . GLY A 1 178 ? -1.484 -8.487 -13.512 1.00 90.81 178 GLY A CA 1
ATOM 1429 C C . GLY A 1 178 ? -0.081 -7.923 -13.753 1.00 90.81 178 GLY A C 1
ATOM 1430 O O . GLY A 1 178 ? 0.782 -8.662 -14.229 1.00 90.81 178 GLY A O 1
ATOM 1431 N N . TYR A 1 179 ? 0.172 -6.656 -13.403 1.00 88.38 179 TYR A N 1
ATOM 1432 C CA . TYR A 1 179 ? 1.499 -6.049 -13.514 1.00 88.38 179 TYR A CA 1
ATOM 1433 C C . TYR A 1 179 ? 2.541 -6.819 -12.689 1.00 88.38 179 TYR A C 1
ATOM 1435 O O . TYR A 1 179 ? 3.647 -7.075 -13.169 1.00 88.38 179 TYR A O 1
ATOM 1443 N N . PHE A 1 180 ? 2.156 -7.303 -11.505 1.00 91.94 180 PHE A N 1
ATOM 1444 C CA . PHE A 1 180 ? 3.015 -8.100 -10.625 1.00 91.94 180 PHE A CA 1
ATOM 1445 C C . PHE A 1 180 ? 3.038 -9.601 -10.971 1.00 91.94 180 PHE A C 1
ATOM 1447 O O . PHE A 1 180 ? 3.591 -10.404 -10.221 1.00 91.94 180 PHE A O 1
ATOM 1454 N N . GLY A 1 181 ? 2.477 -10.018 -12.110 1.00 92.62 181 GLY A N 1
ATOM 1455 C CA . GLY A 1 181 ? 2.384 -11.416 -12.552 1.00 92.62 181 GLY A CA 1
ATOM 1456 C C . GLY A 1 181 ? 3.707 -12.053 -13.010 1.00 92.62 181 GLY A C 1
ATOM 1457 O O . GLY A 1 181 ? 3.739 -12.753 -14.021 1.00 92.62 181 GLY A O 1
ATOM 1458 N N . HIS A 1 182 ? 4.817 -11.810 -12.310 1.00 92.69 182 HIS A N 1
ATOM 1459 C CA . HIS A 1 182 ? 6.154 -12.286 -12.672 1.00 92.69 182 HIS A CA 1
ATOM 1460 C C . HIS A 1 182 ? 6.928 -12.832 -11.459 1.00 92.69 182 HIS A C 1
ATOM 1462 O O . HIS A 1 182 ? 6.675 -12.464 -10.312 1.00 92.69 182 HIS A O 1
ATOM 1468 N N . ASN A 1 183 ? 7.949 -13.662 -11.705 1.00 92.31 183 ASN A N 1
ATOM 1469 C CA . ASN A 1 183 ? 8.708 -14.360 -10.654 1.00 92.31 183 ASN A CA 1
ATOM 1470 C C . ASN A 1 183 ? 9.243 -13.430 -9.548 1.00 92.31 183 ASN A C 1
ATOM 1472 O O . ASN A 1 183 ? 9.182 -13.788 -8.380 1.00 92.31 183 ASN A O 1
ATOM 1476 N N . ASN A 1 184 ? 9.705 -12.223 -9.885 1.00 92.31 184 ASN A N 1
ATOM 1477 C CA . ASN A 1 184 ? 10.267 -11.302 -8.892 1.00 92.31 184 ASN A CA 1
ATOM 1478 C C . ASN A 1 184 ? 9.255 -10.887 -7.814 1.00 92.31 184 ASN A C 1
ATOM 1480 O O . ASN A 1 184 ? 9.631 -10.747 -6.657 1.00 92.31 184 ASN A O 1
ATOM 1484 N N . ALA A 1 185 ? 7.977 -10.734 -8.170 1.00 93.19 185 ALA A N 1
ATOM 1485 C CA . ALA A 1 185 ? 6.932 -10.388 -7.215 1.00 93.19 185 ALA A CA 1
ATOM 1486 C C . ALA A 1 185 ? 6.592 -11.575 -6.307 1.00 93.19 185 ALA A C 1
ATOM 1488 O O . ALA A 1 185 ? 6.337 -11.389 -5.126 1.00 93.19 185 ALA A O 1
ATOM 1489 N N . LEU A 1 186 ? 6.660 -12.805 -6.827 1.00 93.12 186 LEU A N 1
ATOM 1490 C CA . LEU A 1 186 ? 6.485 -14.009 -6.013 1.00 93.12 186 LEU A CA 1
ATOM 1491 C C . LEU A 1 186 ? 7.619 -14.175 -4.991 1.00 93.12 186 LEU A C 1
ATOM 1493 O O . LEU A 1 186 ? 7.382 -14.568 -3.855 1.00 93.12 186 LEU A O 1
ATOM 1497 N N . GLN A 1 187 ? 8.859 -13.882 -5.389 1.00 92.50 187 GLN A N 1
ATOM 1498 C CA . GLN A 1 187 ? 10.006 -13.964 -4.479 1.00 92.50 187 GLN A CA 1
ATOM 1499 C C . GLN A 1 187 ? 9.986 -12.854 -3.419 1.00 92.50 187 GLN A C 1
ATOM 1501 O O . GLN A 1 187 ? 10.523 -13.045 -2.337 1.00 92.50 187 GLN A O 1
ATOM 1506 N N . MET A 1 188 ? 9.330 -11.722 -3.694 1.00 93.69 188 MET A N 1
ATOM 1507 C CA . MET A 1 188 ? 9.161 -10.621 -2.739 1.00 93.69 188 MET A CA 1
ATOM 1508 C C . MET A 1 188 ? 8.354 -11.031 -1.492 1.00 93.69 188 MET A C 1
ATOM 1510 O O . MET A 1 188 ? 8.584 -10.486 -0.415 1.00 93.69 188 MET A O 1
ATOM 1514 N N . THR A 1 189 ? 7.401 -11.959 -1.629 1.00 89.44 189 THR A N 1
ATOM 1515 C CA . THR A 1 189 ? 6.510 -12.387 -0.534 1.00 89.44 189 THR A CA 1
ATOM 1516 C C . THR A 1 189 ? 7.033 -13.566 0.283 1.00 89.44 189 THR A C 1
ATOM 1518 O O . THR A 1 189 ? 6.325 -14.024 1.177 1.00 89.44 189 THR A O 1
ATOM 1521 N N . LYS A 1 190 ? 8.200 -14.114 -0.070 1.00 81.12 190 LYS A N 1
ATOM 1522 C CA . LYS A 1 190 ? 8.856 -15.155 0.728 1.00 81.12 190 LYS A CA 1
ATOM 1523 C C . LYS A 1 190 ? 9.552 -14.540 1.934 1.00 81.12 190 LYS A C 1
ATOM 1525 O O . LYS A 1 190 ? 9.537 -15.215 2.983 1.00 81.12 190 LYS A O 1
#

Foldseek 3Di:
DVVQLVPDPPPSHPVSVVVVVVDDDPQLVVLVVCCVVPPDDLPWAKAKEKDKDWDADDDDPDALFDWDQDPVVNGTHTTWMKIWMWIATPVVRDTRTNDIDTDRDDPVCPPDPPPPPPPPPPPPPDDDPPPDDPPPDDDDDLLPDDADPVLVVVLVSVVVSCVVCPPVHDYDDYHYDCVCVDSNNVSSVD

pLDDT: mean 84.42, std 17.35, range [27.19, 97.56]